Protein AF-A0A6J4H1X9-F1 (afdb_monomer)

pLDDT: mean 88.04, std 14.21, range [51.31, 98.19]

Secondary structure (DSSP, 8-state):
---------PPPPPPTTS---S---S-HHHHHHHHTTTS--HHHHHHHHHHHHHHTTSSEEEEEEEEPGGG-EEEEEEEEPPSSS-S-SSPPPTTTHHHHHHHHHS--EEEEE--S-TTS-SPPPPEEEEEEHHHHHHHHHHHHSSHHHHIIIIIHHHHHHTTSEEEEEEEETTTEEEEEEEE-HHHHHHHHHHHHHHHHT-

Foldseek 3Di:
DDDDDDPPPDDPDDDPVPVVPDDLPDQQLLLQCLQQVPHHDLVRSLVSLVVVCCVLQQWPKFWFWDQDPPRDTDTFIWIARDPDDCSDPDDDDQLNVVLSVLQVPDFWDWTFGDDPDPPDPDDRGDTGTTGTVVRSQVSVCVVQVHSVSSCVVTNVVSCVVVVQKDWDWDDDPVHRTDIDIDGDPVSVVSSVSSVVCVVVVD

Solvent-accessible surface area (backbone atoms only — not comparable to full-atom values): 11985 Å² total; per-residue (Å²): 139,83,84,82,80,80,78,78,77,76,76,78,81,74,62,88,83,51,74,77,84,63,78,80,89,63,51,58,31,45,49,46,44,56,73,28,66,93,72,66,59,41,65,55,32,53,50,36,36,53,49,47,37,35,74,53,41,59,30,36,81,43,54,22,48,42,79,44,83,91,77,41,73,41,84,42,55,24,40,26,68,58,89,68,97,67,59,46,90,68,82,71,51,84,60,44,49,62,55,54,49,45,51,71,72,46,82,60,40,83,37,37,47,54,73,92,64,85,79,63,69,98,64,83,68,56,71,44,63,27,37,44,47,71,58,47,53,51,49,42,27,65,74,40,72,32,55,53,30,42,41,67,70,37,34,47,50,56,37,35,78,70,51,24,33,44,81,45,78,46,57,51,94,81,72,44,83,40,79,44,80,42,70,32,76,61,24,52,52,52,40,51,53,51,52,50,32,70,75,72,71,109

Organism: NCBI:txid166587

Nearest PDB structures (foldseek):
  3elk-assembly1_B  TM=5.290E-01  e=1.142E-01  Thermoplasma acidophilum
  3hhh-assembly1_B  TM=5.957E-01  e=2.412E-01  Enterococcus faecalis
  4esb-assembly1_A-2  TM=6.639E-01  e=4.811E-01  Bacillus cereus ATCC 14579
  6okk-assembly1_D  TM=2.460E-01  e=6.408E+00  Plasmodium falciparum 3D7

Mean predicted aligned error: 7.77 Å

Sequence (202 aa):
MAQSMTQSAAQPAADPLEWPASPWACSAPESYLLLHFRKHDPKQALKLGLLELIARQRLRLVDVARKKAFGRRQKVAALVHPDGSSAGADPLSPSLDPLLDVHRSVPAKPLEVWEETAERGPQPAAQVNGVEVSRFATAAVQRFGSMDGYIAKIVRPTLVDRGWVARASYRKLGFIPSKRWELTHAGTAAQGDFLWRVEYGN

Structure (mmCIF, N/CA/C/O backbone):
data_AF-A0A6J4H1X9-F1
#
_entry.id   AF-A0A6J4H1X9-F1
#
loop_
_atom_site.group_PDB
_atom_site.id
_atom_site.type_symbol
_atom_site.label_atom_id
_atom_site.label_alt_id
_atom_site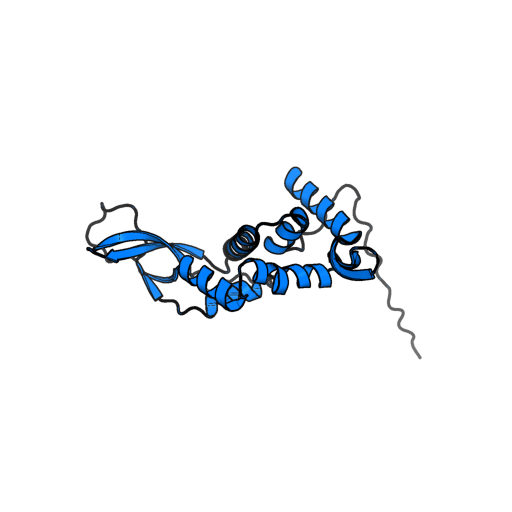.label_comp_id
_atom_site.label_asym_id
_atom_site.label_entity_id
_atom_site.label_seq_id
_atom_site.pdbx_PDB_ins_code
_atom_site.Cartn_x
_atom_site.Cartn_y
_atom_site.Cartn_z
_atom_site.occupancy
_atom_site.B_iso_or_equiv
_atom_site.auth_seq_id
_atom_site.auth_comp_id
_atom_site.auth_asym_id
_atom_site.auth_atom_id
_atom_site.pdbx_PDB_model_num
ATOM 1 N N . MET A 1 1 ? -18.050 1.864 -55.171 1.00 52.31 1 MET A N 1
ATOM 2 C CA . MET A 1 1 ? -16.938 1.516 -54.260 1.00 52.31 1 MET A CA 1
ATOM 3 C C . MET A 1 1 ? -16.374 2.818 -53.713 1.00 52.31 1 MET A C 1
ATOM 5 O O . MET A 1 1 ? -15.716 3.525 -54.460 1.00 52.31 1 MET A O 1
ATOM 9 N N . ALA A 1 2 ? -16.730 3.195 -52.484 1.00 51.31 2 ALA A N 1
ATOM 10 C CA . ALA A 1 2 ? -16.306 4.452 -51.863 1.00 51.31 2 ALA A CA 1
ATOM 11 C C . ALA A 1 2 ? -15.240 4.151 -50.801 1.00 51.31 2 ALA A C 1
ATOM 13 O O . ALA A 1 2 ? -15.490 3.375 -49.882 1.00 51.31 2 ALA A O 1
ATOM 14 N N . GLN A 1 3 ? -14.047 4.717 -50.975 1.00 59.47 3 GLN A N 1
ATOM 15 C CA . GLN A 1 3 ? -12.938 4.625 -50.028 1.00 59.47 3 GLN A CA 1
ATOM 16 C C . GLN A 1 3 ? -13.109 5.718 -48.969 1.00 59.47 3 GLN A C 1
ATOM 18 O O . GLN A 1 3 ? -12.961 6.902 -49.261 1.00 59.47 3 GLN A O 1
ATOM 23 N N . SER A 1 4 ? -13.442 5.329 -47.741 1.00 66.12 4 SER A N 1
ATOM 24 C CA . SER A 1 4 ? -13.438 6.233 -46.591 1.00 66.12 4 SER A CA 1
ATOM 25 C C . SER A 1 4 ? -11.994 6.459 -46.141 1.00 66.12 4 SER A C 1
ATOM 27 O O . SER A 1 4 ? -11.386 5.591 -45.520 1.00 66.12 4 SER A O 1
ATOM 29 N N . MET A 1 5 ? -11.442 7.624 -46.482 1.00 60.47 5 MET A N 1
ATOM 30 C CA . MET A 1 5 ? -10.196 8.136 -45.915 1.00 60.47 5 MET A CA 1
ATOM 31 C C . MET A 1 5 ? -10.423 8.494 -44.444 1.00 60.47 5 MET A C 1
ATOM 33 O O . MET A 1 5 ? -11.061 9.496 -44.128 1.00 60.47 5 MET A O 1
ATOM 37 N N . THR A 1 6 ? -9.900 7.678 -43.533 1.00 62.97 6 THR A N 1
ATOM 38 C CA . THR A 1 6 ? -9.818 8.006 -42.109 1.00 62.97 6 THR A CA 1
ATOM 39 C C . THR A 1 6 ? -8.749 9.081 -41.926 1.00 62.97 6 THR A C 1
ATOM 41 O O . THR A 1 6 ? -7.549 8.818 -41.996 1.00 62.97 6 THR A O 1
ATOM 44 N N . GLN A 1 7 ? -9.197 10.319 -41.740 1.00 58.59 7 GLN A N 1
ATOM 45 C CA . GLN A 1 7 ? -8.356 11.466 -41.423 1.00 58.59 7 GL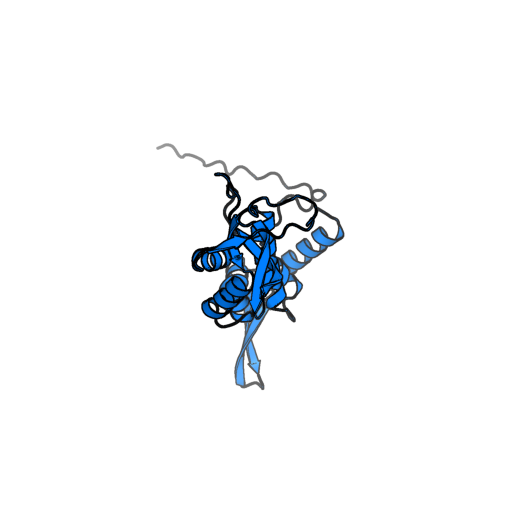N A CA 1
ATOM 46 C C . GLN A 1 7 ? -7.783 11.267 -40.012 1.00 58.59 7 GLN A C 1
ATOM 48 O O . GLN A 1 7 ? -8.483 11.408 -39.012 1.00 58.59 7 GLN A O 1
ATOM 53 N N . SER A 1 8 ? -6.509 10.883 -39.936 1.00 65.00 8 SER A N 1
ATOM 54 C CA . SER A 1 8 ? -5.748 10.864 -38.688 1.00 65.00 8 SER A CA 1
ATOM 55 C C . SER A 1 8 ? -5.541 12.311 -38.250 1.00 65.00 8 SER A C 1
ATOM 57 O O . SER A 1 8 ? -4.685 13.006 -38.795 1.00 65.00 8 SER A O 1
ATOM 59 N N . ALA A 1 9 ? -6.360 12.790 -37.314 1.00 60.59 9 ALA A N 1
ATOM 60 C CA . ALA A 1 9 ? -6.179 14.106 -36.721 1.00 60.59 9 ALA A CA 1
ATOM 61 C C . ALA A 1 9 ? -4.809 14.149 -36.030 1.00 60.59 9 ALA A C 1
ATOM 63 O O . ALA A 1 9 ? -4.554 13.403 -35.084 1.00 60.59 9 ALA A O 1
ATOM 64 N N . ALA A 1 10 ? -3.913 14.990 -36.544 1.00 56.34 10 ALA A N 1
ATOM 65 C CA . ALA A 1 10 ? -2.640 15.281 -35.911 1.00 56.34 10 ALA A CA 1
ATOM 66 C C . ALA A 1 10 ? -2.918 15.908 -34.539 1.00 56.34 10 ALA A C 1
ATOM 68 O O . ALA A 1 10 ? -3.552 16.960 -34.453 1.00 56.34 10 ALA A O 1
ATOM 69 N N . GLN A 1 11 ? -2.482 15.244 -33.469 1.00 58.22 11 GLN A N 1
ATOM 70 C CA . GLN A 1 11 ? -2.492 15.841 -32.138 1.00 58.22 11 GLN A CA 1
ATOM 71 C C . GLN A 1 11 ? -1.624 17.109 -32.165 1.00 58.22 11 GLN A C 1
ATOM 73 O O . GLN A 1 11 ? -0.509 17.052 -32.694 1.00 58.22 11 GLN A O 1
ATOM 78 N N . PRO A 1 12 ? -2.116 18.247 -31.642 1.00 58.16 12 PRO A N 1
ATOM 79 C CA . PRO A 1 12 ? -1.321 19.464 -31.564 1.00 58.16 12 PRO A CA 1
ATOM 80 C C . PRO A 1 12 ? -0.044 19.179 -30.768 1.00 58.16 12 PRO A C 1
ATOM 82 O O . PRO A 1 12 ? -0.082 18.503 -29.738 1.00 58.16 12 PRO A O 1
ATOM 85 N N . ALA A 1 13 ? 1.090 19.661 -31.275 1.00 56.66 13 ALA A N 1
ATOM 86 C CA . ALA A 1 13 ? 2.354 19.596 -30.558 1.00 56.66 13 ALA A CA 1
ATOM 87 C C . ALA A 1 13 ? 2.192 20.352 -29.230 1.00 56.66 13 ALA A C 1
ATOM 89 O O . ALA A 1 13 ? 1.854 21.534 -29.241 1.00 56.66 13 ALA A O 1
ATOM 90 N N . ALA A 1 14 ? 2.369 19.651 -28.108 1.00 56.28 14 ALA A N 1
ATOM 91 C CA . ALA A 1 14 ? 2.318 20.252 -26.780 1.00 56.28 14 ALA A CA 1
ATOM 92 C C . ALA A 1 14 ? 3.381 21.355 -26.665 1.00 56.28 14 ALA A C 1
ATOM 94 O O . ALA A 1 14 ? 4.501 21.181 -27.157 1.00 56.28 14 ALA A O 1
ATOM 95 N N . ASP A 1 15 ? 3.024 22.477 -26.037 1.00 56.00 15 ASP A N 1
ATOM 96 C CA . ASP A 1 15 ? 3.950 23.578 -25.784 1.00 56.00 15 ASP A CA 1
ATOM 97 C C . ASP A 1 15 ? 5.125 23.054 -24.930 1.00 56.00 15 ASP A C 1
ATOM 99 O O . ASP A 1 15 ? 4.894 22.497 -23.853 1.00 56.00 15 ASP A O 1
ATOM 103 N N . PRO A 1 16 ? 6.388 23.180 -25.378 1.00 53.75 16 PRO A N 1
ATOM 104 C CA . PRO A 1 16 ? 7.552 22.728 -24.616 1.00 53.75 16 PRO A CA 1
ATOM 105 C C . PRO A 1 16 ? 7.716 23.430 -23.255 1.00 53.75 16 PRO A C 1
ATOM 107 O O . PRO A 1 16 ? 8.524 22.972 -22.446 1.00 53.75 16 PRO A O 1
ATOM 110 N N . LEU A 1 17 ? 6.970 24.510 -22.987 1.00 55.53 17 LEU A N 1
ATOM 111 C CA . LEU A 1 17 ? 6.921 25.187 -21.687 1.00 55.53 17 LEU A CA 1
ATOM 112 C C . LEU A 1 17 ? 5.795 24.686 -20.761 1.00 55.53 17 LEU A C 1
ATOM 114 O O . LEU A 1 17 ? 5.856 24.942 -19.562 1.00 55.53 17 LEU A O 1
ATOM 118 N N . GLU A 1 18 ? 4.820 23.917 -21.260 1.00 61.09 18 GLU A N 1
ATOM 119 C CA . GLU A 1 18 ? 3.778 23.253 -20.454 1.00 61.09 18 GLU A CA 1
ATOM 120 C C . GLU A 1 18 ? 4.240 21.873 -19.962 1.00 61.09 18 GLU A C 1
ATOM 122 O O . GLU A 1 18 ? 3.492 20.892 -19.941 1.00 61.09 18 GLU A O 1
ATOM 127 N N . TRP A 1 19 ? 5.511 21.754 -19.582 1.00 55.22 19 TRP A N 1
ATOM 128 C CA . TRP A 1 19 ? 5.984 20.529 -18.964 1.00 55.22 19 TRP A CA 1
ATOM 129 C C . TRP A 1 19 ? 5.630 20.533 -17.471 1.00 55.22 19 TRP A C 1
ATOM 131 O O . TRP A 1 19 ? 6.081 21.430 -16.755 1.00 55.22 19 TRP A O 1
ATOM 141 N N . PRO A 1 20 ? 4.899 19.530 -16.950 1.00 55.84 20 PRO A N 1
ATOM 142 C CA . PRO A 1 20 ? 4.220 18.432 -17.636 1.00 55.84 20 PRO A CA 1
ATOM 143 C C . PRO A 1 20 ? 2.704 18.649 -17.806 1.00 55.84 20 PRO A C 1
ATOM 145 O O . PRO A 1 20 ? 1.966 18.807 -16.836 1.00 55.84 20 PRO A O 1
ATOM 148 N N . ALA A 1 21 ? 2.217 18.500 -19.038 1.00 61.00 21 ALA A N 1
ATOM 149 C CA . ALA A 1 21 ? 0.818 18.720 -19.414 1.00 61.00 21 ALA A CA 1
ATOM 150 C C . ALA A 1 21 ? -0.175 17.642 -18.922 1.00 61.00 21 ALA A C 1
ATOM 152 O O . ALA A 1 21 ? -1.384 17.795 -19.089 1.00 61.00 21 ALA A O 1
ATOM 153 N N . SER A 1 22 ? 0.298 16.529 -18.340 1.00 71.19 22 SER A N 1
ATOM 154 C CA . SER A 1 22 ? -0.562 15.410 -17.926 1.00 71.19 22 SER A CA 1
ATOM 155 C C . SER A 1 22 ? -0.478 15.099 -16.427 1.00 71.19 22 SER A C 1
ATOM 157 O O . SER A 1 22 ? 0.618 15.155 -15.849 1.00 71.19 22 SER A O 1
ATOM 159 N N . PRO A 1 23 ? -1.592 14.661 -15.804 1.00 80.56 23 PRO A N 1
ATOM 160 C CA . PRO A 1 23 ? -1.589 14.131 -14.447 1.00 80.56 23 PRO A CA 1
ATOM 161 C C . PRO A 1 23 ? -0.575 12.998 -14.293 1.00 80.56 23 PRO A C 1
ATOM 163 O O . PRO A 1 23 ? -0.346 12.211 -15.217 1.00 80.56 23 PRO A O 1
ATOM 166 N N . TRP A 1 24 ? 0.026 12.902 -13.110 1.00 88.88 24 TRP A N 1
ATOM 167 C CA . TRP A 1 24 ? 0.958 11.827 -12.810 1.00 88.88 24 TRP A CA 1
ATOM 168 C C . TRP A 1 24 ? 0.239 10.470 -12.843 1.00 88.88 24 TRP A C 1
ATOM 170 O O . TRP A 1 24 ? -0.660 10.193 -12.050 1.00 88.88 24 TRP A O 1
ATOM 180 N N . ALA A 1 25 ? 0.625 9.617 -13.793 1.00 86.44 25 ALA A N 1
ATOM 181 C CA . ALA A 1 25 ? -0.111 8.396 -14.121 1.00 86.44 25 ALA A CA 1
ATOM 182 C C . ALA A 1 25 ? 0.127 7.230 -13.145 1.00 86.44 25 ALA A C 1
ATOM 184 O O . ALA A 1 25 ? -0.486 6.166 -13.300 1.00 86.44 25 ALA A O 1
ATOM 185 N N . CYS A 1 26 ? 1.046 7.384 -12.190 1.00 92.56 26 CYS A N 1
ATOM 186 C CA . CYS A 1 26 ? 1.379 6.352 -11.219 1.00 92.56 26 CYS A CA 1
ATOM 187 C C . CYS A 1 26 ? 0.742 6.599 -9.862 1.00 92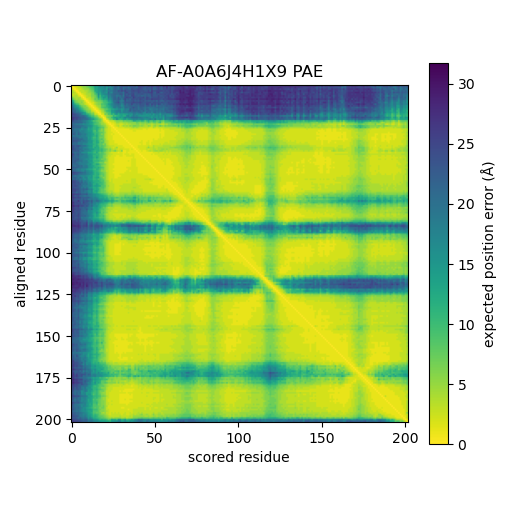.56 26 CYS A C 1
ATOM 189 O O . CYS A 1 26 ? 0.586 7.720 -9.391 1.00 92.56 26 CYS A O 1
ATOM 191 N N . SER A 1 27 ? 0.444 5.491 -9.205 1.00 96.31 27 SER A N 1
ATOM 192 C CA . SER A 1 27 ? 0.110 5.480 -7.788 1.00 96.31 27 SER A CA 1
ATOM 193 C C . SER A 1 27 ? 1.328 5.809 -6.923 1.00 96.31 27 SER A C 1
ATOM 195 O O . SER A 1 27 ? 2.482 5.633 -7.323 1.00 96.31 27 SER A O 1
ATOM 197 N N . ALA A 1 28 ? 1.096 6.246 -5.697 1.00 96.75 28 ALA A N 1
ATOM 198 C CA . ALA A 1 28 ? 2.102 6.496 -4.682 1.00 96.75 28 ALA A CA 1
ATOM 199 C C . ALA A 1 28 ? 3.051 5.299 -4.435 1.00 96.75 28 ALA A C 1
ATOM 201 O O . ALA A 1 28 ? 4.261 5.529 -4.410 1.00 96.75 28 ALA A O 1
ATOM 202 N N . PRO A 1 29 ? 2.602 4.029 -4.297 1.00 97.94 29 PRO A N 1
ATOM 203 C CA . PRO A 1 29 ? 3.520 2.894 -4.156 1.00 97.94 29 PRO A CA 1
ATOM 204 C C . PRO A 1 29 ? 4.399 2.664 -5.394 1.00 97.94 29 PRO A C 1
ATOM 206 O O . PRO A 1 29 ? 5.579 2.345 -5.243 1.00 97.94 29 PRO A O 1
ATOM 209 N N . GLU A 1 30 ? 3.858 2.842 -6.603 1.00 98.00 30 GLU A N 1
ATOM 210 C CA . GLU A 1 30 ? 4.622 2.745 -7.858 1.00 98.00 30 GLU A CA 1
ATOM 211 C C . GLU A 1 30 ? 5.688 3.840 -7.938 1.00 98.00 30 GLU A C 1
ATOM 213 O O . GLU A 1 30 ? 6.856 3.558 -8.195 1.00 98.00 30 GLU A O 1
ATOM 218 N N . SER A 1 31 ? 5.294 5.074 -7.630 1.00 97.12 31 SER A N 1
ATOM 219 C CA . SER A 1 31 ? 6.166 6.255 -7.627 1.00 97.12 31 SER A CA 1
ATOM 220 C C . SER A 1 31 ? 7.288 6.116 -6.603 1.00 97.12 31 SER A C 1
ATOM 222 O O . SER A 1 31 ? 8.452 6.385 -6.893 1.00 97.12 31 SER A O 1
ATOM 224 N N . TYR A 1 32 ? 6.958 5.613 -5.412 1.00 97.75 32 TYR A N 1
ATOM 225 C CA . TYR A 1 32 ? 7.933 5.318 -4.371 1.00 97.75 32 TYR A CA 1
ATOM 226 C C . TYR A 1 32 ? 8.958 4.280 -4.829 1.00 97.75 32 TYR A C 1
ATOM 228 O O . TYR A 1 32 ? 10.161 4.478 -4.653 1.00 97.75 32 TYR A O 1
ATOM 236 N N . LEU A 1 33 ? 8.505 3.177 -5.433 1.00 97.56 33 LEU A N 1
ATOM 237 C CA . LEU A 1 33 ? 9.415 2.152 -5.934 1.00 97.56 33 LEU A CA 1
ATOM 238 C C . LEU A 1 33 ? 10.279 2.675 -7.087 1.00 97.56 33 LEU A C 1
ATOM 240 O O . LEU A 1 33 ? 11.444 2.300 -7.175 1.00 97.56 33 LEU A O 1
ATOM 244 N N . LEU A 1 34 ? 9.738 3.549 -7.937 1.00 96.31 34 LEU A N 1
ATOM 245 C CA . LEU A 1 34 ? 10.488 4.190 -9.013 1.00 96.31 34 LEU A CA 1
ATOM 246 C C . LEU A 1 34 ? 11.611 5.080 -8.457 1.00 96.31 34 LEU A C 1
ATOM 248 O O . LEU A 1 34 ? 12.760 4.950 -8.872 1.00 96.31 34 LEU A O 1
ATOM 252 N N . LEU A 1 35 ? 11.315 5.921 -7.461 1.00 96.50 35 LEU A N 1
ATOM 253 C CA . LEU A 1 35 ? 12.312 6.774 -6.807 1.00 96.50 35 LEU A CA 1
ATOM 254 C C . LEU A 1 35 ? 13.369 5.978 -6.039 1.00 96.50 35 LEU A C 1
ATOM 256 O O . LEU A 1 35 ? 14.561 6.268 -6.128 1.00 96.50 35 LEU A O 1
ATOM 260 N N . HIS A 1 36 ? 12.945 4.959 -5.296 1.00 96.56 36 HIS A N 1
ATOM 261 C CA . HIS A 1 36 ? 13.801 4.212 -4.374 1.00 96.56 36 HIS A CA 1
ATOM 262 C C . HIS A 1 36 ? 14.195 2.833 -4.912 1.00 96.56 36 HIS A C 1
ATOM 264 O O . HIS A 1 36 ? 14.465 1.911 -4.144 1.00 96.56 36 HIS A O 1
ATOM 270 N N . PHE A 1 37 ? 14.281 2.693 -6.235 1.00 94.56 37 PHE A N 1
ATOM 271 C CA . PHE A 1 37 ? 14.373 1.409 -6.932 1.00 94.56 37 PHE A CA 1
ATOM 272 C C . PHE A 1 37 ? 15.474 0.462 -6.430 1.00 94.56 37 PHE A C 1
ATOM 274 O O . PHE A 1 37 ? 15.277 -0.749 -6.350 1.00 94.56 37 PHE A O 1
ATOM 281 N N . ARG A 1 38 ? 16.653 1.000 -6.086 1.00 93.38 38 ARG A N 1
ATOM 282 C CA . ARG A 1 38 ? 17.793 0.195 -5.610 1.00 93.38 38 ARG A CA 1
ATOM 283 C C . ARG A 1 38 ? 17.707 -0.169 -4.129 1.00 93.38 38 ARG A C 1
ATOM 285 O O . ARG A 1 38 ? 18.273 -1.181 -3.723 1.00 93.38 38 ARG A O 1
ATOM 292 N N . LYS A 1 39 ? 17.076 0.683 -3.322 1.00 94.94 39 LYS A N 1
ATOM 293 C CA . LYS A 1 39 ? 17.008 0.558 -1.865 1.00 94.94 39 LYS A CA 1
ATOM 294 C C . LYS A 1 39 ? 15.679 1.126 -1.387 1.00 94.94 39 LYS A C 1
ATOM 296 O O . LYS A 1 39 ? 15.597 2.280 -0.974 1.00 94.94 39 LYS A O 1
ATOM 301 N N . HIS A 1 40 ? 14.649 0.297 -1.460 1.00 95.69 40 HIS A N 1
ATOM 302 C CA . HIS A 1 40 ? 13.306 0.625 -1.005 1.00 95.69 40 HIS A CA 1
ATOM 303 C C . HIS A 1 40 ? 13.051 0.075 0.402 1.00 95.69 40 HIS A C 1
ATOM 305 O O . HIS A 1 40 ? 13.596 -0.961 0.783 1.00 95.69 40 HIS A O 1
ATOM 311 N N . ASP A 1 41 ? 12.186 0.748 1.160 1.00 97.50 41 ASP A N 1
ATOM 312 C CA . ASP A 1 41 ? 11.560 0.190 2.360 1.00 97.50 41 ASP A CA 1
ATOM 313 C C . ASP A 1 41 ? 10.158 -0.333 1.993 1.00 97.50 41 ASP A C 1
ATOM 315 O O . ASP A 1 41 ? 9.262 0.459 1.675 1.00 97.50 41 ASP A O 1
ATOM 319 N N . PRO A 1 42 ? 9.921 -1.655 2.054 1.00 96.00 42 PRO A N 1
ATOM 320 C CA . PRO A 1 42 ? 8.611 -2.232 1.781 1.00 96.00 42 PRO A CA 1
ATOM 321 C C . PRO A 1 42 ? 7.468 -1.661 2.624 1.00 96.00 42 PRO A C 1
ATOM 323 O O . PRO A 1 42 ? 6.340 -1.551 2.141 1.00 96.00 42 PRO A O 1
ATOM 326 N N . LYS A 1 43 ? 7.742 -1.269 3.876 1.00 96.81 43 LYS A N 1
ATOM 327 C CA . LYS A 1 43 ? 6.722 -0.689 4.761 1.00 96.81 43 LYS A CA 1
ATOM 328 C C . LYS A 1 43 ? 6.238 0.654 4.233 1.00 96.81 43 LYS A C 1
ATOM 330 O O . LYS A 1 43 ? 5.053 0.962 4.341 1.00 96.81 43 LYS A O 1
ATOM 335 N N . GLN A 1 44 ? 7.144 1.433 3.649 1.00 97.75 44 GLN A N 1
ATOM 336 C CA . GLN A 1 44 ? 6.829 2.753 3.129 1.00 97.75 44 GLN A CA 1
ATOM 337 C C . GLN A 1 44 ? 5.954 2.666 1.875 1.00 97.75 44 GLN A C 1
ATOM 339 O O . GLN A 1 44 ? 4.974 3.400 1.786 1.00 97.75 44 GLN A O 1
ATOM 344 N N . ALA A 1 45 ? 6.223 1.725 0.964 1.00 96.88 45 ALA A N 1
ATOM 345 C CA . ALA A 1 45 ? 5.359 1.493 -0.197 1.00 96.88 45 ALA A CA 1
ATOM 346 C C . ALA A 1 45 ? 3.928 1.119 0.222 1.00 96.88 45 ALA A C 1
ATOM 348 O O . ALA A 1 45 ? 2.961 1.681 -0.291 1.00 96.88 45 ALA A O 1
ATOM 349 N N . LEU A 1 46 ? 3.785 0.210 1.195 1.00 96.88 46 LEU A N 1
ATOM 350 C CA . LEU A 1 46 ? 2.472 -0.178 1.714 1.00 96.88 46 LEU A CA 1
ATOM 351 C C . LEU A 1 46 ? 1.751 1.006 2.377 1.00 96.88 46 LEU A C 1
ATOM 353 O O . LEU A 1 46 ? 0.575 1.245 2.108 1.00 96.88 46 LEU A O 1
ATOM 357 N N . LYS A 1 47 ? 2.460 1.760 3.228 1.00 97.56 47 LYS A N 1
ATOM 358 C CA . LYS A 1 47 ? 1.927 2.955 3.894 1.00 97.56 47 LYS A CA 1
ATOM 359 C C . LYS A 1 47 ? 1.438 3.984 2.878 1.00 97.56 47 LYS A C 1
ATOM 361 O O . LYS A 1 47 ? 0.343 4.507 3.044 1.00 97.56 47 LYS A O 1
ATOM 366 N N . LEU A 1 48 ? 2.224 4.264 1.840 1.00 98.06 48 LEU A N 1
ATOM 367 C CA . LEU A 1 48 ? 1.856 5.212 0.790 1.00 98.06 48 LEU A CA 1
ATOM 368 C C . LEU A 1 48 ? 0.638 4.740 -0.008 1.00 98.06 48 LEU A C 1
ATOM 370 O O . LEU A 1 48 ? -0.249 5.547 -0.258 1.00 98.06 48 LEU A O 1
ATOM 374 N N . GLY A 1 49 ? 0.537 3.444 -0.320 1.00 97.44 49 GLY A N 1
ATOM 375 C CA . GLY A 1 49 ? -0.671 2.888 -0.937 1.00 97.44 49 GLY A CA 1
ATOM 376 C C . GLY A 1 49 ? -1.917 3.077 -0.068 1.00 97.44 49 GLY A C 1
ATOM 377 O O . GLY A 1 49 ? -2.966 3.478 -0.561 1.00 97.44 49 GLY A O 1
ATOM 378 N N . LEU A 1 50 ? -1.797 2.871 1.247 1.00 97.50 50 LEU A N 1
ATOM 379 C CA . LEU A 1 50 ? -2.903 3.108 2.175 1.00 97.50 50 LEU A CA 1
ATOM 380 C C . LEU A 1 50 ? -3.285 4.593 2.270 1.00 97.50 50 LEU A C 1
ATOM 382 O O . LEU A 1 50 ? -4.467 4.926 2.264 1.00 97.50 50 LEU A O 1
ATOM 386 N N . LEU A 1 51 ? -2.294 5.482 2.353 1.00 97.69 51 LEU A N 1
ATOM 387 C CA . LEU A 1 51 ? -2.524 6.927 2.388 1.00 97.69 51 LEU A CA 1
ATOM 388 C C . LEU A 1 51 ? -3.163 7.430 1.097 1.00 97.69 51 LEU A C 1
ATOM 390 O O . LEU A 1 51 ? -4.032 8.290 1.157 1.00 97.69 51 LEU A O 1
ATOM 394 N N . GLU A 1 52 ? -2.794 6.875 -0.053 1.00 96.50 52 GLU A N 1
ATOM 395 C CA . GLU A 1 52 ? -3.427 7.222 -1.321 1.00 96.50 52 GLU A CA 1
ATOM 396 C C . GLU A 1 52 ? -4.879 6.739 -1.391 1.00 96.50 52 GLU A C 1
ATOM 398 O O . GLU A 1 52 ? -5.742 7.487 -1.842 1.00 96.50 52 GLU A O 1
ATOM 403 N N . LEU A 1 53 ? -5.189 5.538 -0.888 1.00 96.12 53 LEU A N 1
ATOM 404 C CA . LEU A 1 53 ? -6.582 5.096 -0.743 1.00 96.12 53 LEU A CA 1
ATOM 405 C C . LEU A 1 53 ? -7.392 6.058 0.139 1.00 96.12 53 LEU A C 1
ATOM 407 O O . LEU A 1 53 ? -8.568 6.292 -0.137 1.00 96.12 53 LEU A O 1
ATOM 411 N N . ILE A 1 54 ? -6.777 6.636 1.172 1.00 95.31 54 ILE A N 1
ATOM 412 C CA . ILE A 1 54 ? -7.417 7.652 2.016 1.00 95.31 54 ILE A CA 1
ATOM 413 C C . ILE A 1 54 ? -7.580 8.977 1.259 1.00 95.31 54 ILE A C 1
ATOM 415 O O . ILE A 1 54 ? -8.671 9.543 1.244 1.00 95.31 54 ILE A O 1
ATOM 419 N N . ALA A 1 55 ? -6.531 9.445 0.583 1.00 93.19 55 ALA A N 1
ATOM 420 C CA . ALA A 1 55 ? -6.545 10.686 -0.190 1.00 93.19 55 ALA A CA 1
ATOM 421 C C . ALA A 1 55 ? -7.581 10.653 -1.327 1.00 93.19 55 ALA A C 1
ATOM 423 O O . ALA A 1 55 ? -8.273 11.637 -1.565 1.00 93.19 55 ALA A O 1
ATOM 424 N N . ARG A 1 56 ? -7.753 9.491 -1.971 1.00 92.25 56 ARG A N 1
ATOM 425 C CA . ARG A 1 56 ? -8.773 9.234 -3.002 1.00 92.25 56 ARG A CA 1
ATOM 426 C C . ARG A 1 56 ? -10.161 8.922 -2.427 1.00 92.25 56 ARG A C 1
ATOM 428 O O . ARG A 1 56 ? -11.025 8.441 -3.158 1.00 92.25 56 ARG A O 1
ATOM 435 N N . GLN A 1 57 ? -10.368 9.120 -1.122 1.00 93.44 57 GLN A N 1
ATOM 436 C CA . GLN A 1 57 ? -11.640 8.876 -0.434 1.00 93.44 57 GLN A CA 1
ATOM 437 C C . GLN A 1 57 ? -12.192 7.460 -0.679 1.00 93.44 57 GLN A C 1
ATOM 439 O O . GLN A 1 57 ? -13.392 7.247 -0.834 1.00 93.44 57 GLN A O 1
ATOM 444 N N . ARG A 1 58 ? -11.312 6.456 -0.752 1.00 94.25 58 ARG A N 1
ATOM 445 C CA . ARG A 1 58 ? -11.706 5.035 -0.768 1.00 94.25 58 ARG A CA 1
ATOM 446 C C . ARG A 1 58 ? -11.836 4.472 0.636 1.00 94.25 58 ARG A C 1
ATOM 448 O O . ARG A 1 58 ? -12.645 3.577 0.874 1.00 94.25 58 ARG A O 1
ATOM 455 N N . LEU A 1 59 ? -11.028 5.004 1.545 1.00 95.94 59 LEU A N 1
ATOM 456 C CA . LEU A 1 59 ? -11.007 4.698 2.965 1.00 95.94 59 LEU A CA 1
ATOM 457 C C . LEU A 1 59 ? -10.918 6.009 3.748 1.00 95.94 59 LEU A C 1
ATOM 459 O O . LEU A 1 59 ? -10.479 7.030 3.228 1.00 95.94 59 LEU A O 1
ATOM 463 N N . ARG A 1 60 ? -11.296 5.976 5.019 1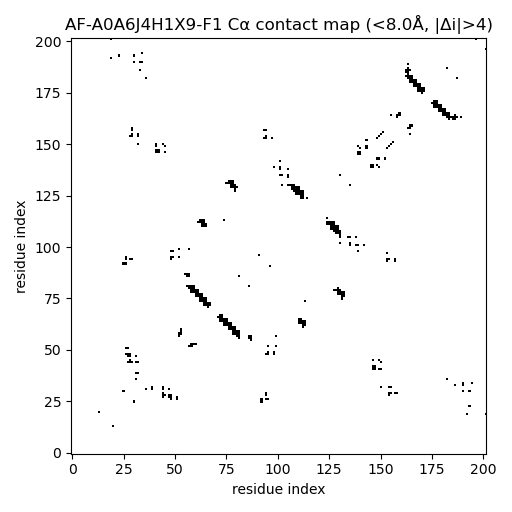.00 95.88 60 ARG A N 1
ATOM 464 C CA . ARG A 1 60 ? -11.067 7.055 5.979 1.00 95.88 60 ARG A CA 1
ATOM 465 C C . ARG A 1 60 ? -10.310 6.491 7.170 1.00 95.88 60 ARG A C 1
ATOM 467 O O . ARG A 1 60 ? -10.598 5.384 7.622 1.00 95.88 60 ARG A O 1
ATOM 474 N N . LEU A 1 61 ? -9.347 7.256 7.672 1.00 96.88 61 LEU A N 1
ATOM 475 C CA . LEU A 1 61 ? -8.652 6.947 8.915 1.00 96.88 61 LEU A CA 1
ATOM 476 C C . LEU A 1 61 ? -9.386 7.626 10.071 1.00 96.88 61 LEU A C 1
ATOM 478 O O . LEU A 1 61 ? -9.650 8.824 10.009 1.00 96.88 61 LEU A O 1
ATOM 482 N N . VAL A 1 62 ? -9.717 6.866 11.106 1.00 96.25 62 VAL A N 1
ATOM 483 C CA . VAL A 1 62 ? -10.373 7.370 12.316 1.00 96.25 62 VAL A CA 1
ATOM 484 C C . VAL A 1 62 ? -9.649 6.853 13.547 1.00 96.25 62 VAL A C 1
ATOM 486 O O . VAL A 1 62 ? -9.187 5.710 13.578 1.00 96.25 62 VAL A O 1
ATOM 489 N N . ASP A 1 63 ? -9.555 7.692 14.570 1.00 96.62 63 ASP A N 1
ATOM 490 C CA . ASP A 1 63 ? -9.047 7.276 15.868 1.00 96.62 63 ASP A CA 1
ATOM 491 C C . ASP A 1 63 ? -10.166 6.609 16.669 1.00 96.62 63 ASP A C 1
ATOM 493 O O . ASP A 1 63 ? -11.270 7.137 16.795 1.00 96.62 63 ASP A O 1
ATOM 497 N N . VAL A 1 64 ? -9.880 5.436 17.223 1.00 96.31 64 VAL A N 1
ATOM 498 C CA . VAL A 1 64 ? -10.823 4.622 17.990 1.00 96.31 64 VAL A CA 1
ATOM 499 C C . VAL A 1 64 ? -10.216 4.192 19.321 1.00 96.31 64 VAL A C 1
ATOM 501 O O . VAL A 1 64 ? -8.997 4.094 19.493 1.00 96.31 64 VAL A O 1
ATOM 504 N N . ALA A 1 65 ? -11.078 3.917 20.290 1.00 94.62 65 ALA A N 1
ATOM 505 C CA . ALA A 1 65 ? -10.705 3.381 21.580 1.00 94.62 65 ALA A CA 1
ATOM 506 C C . ALA A 1 65 ? -10.606 1.854 21.530 1.00 94.62 65 ALA A C 1
ATOM 508 O O . ALA A 1 65 ? -11.567 1.140 21.249 1.00 94.62 65 ALA A O 1
ATOM 509 N N . ARG A 1 66 ? -9.438 1.334 21.906 1.00 93.62 66 ARG A N 1
ATOM 510 C CA . ARG A 1 66 ? -9.220 -0.088 22.165 1.00 93.62 66 ARG A CA 1
ATOM 511 C C . ARG A 1 66 ? -9.184 -0.342 23.666 1.00 93.62 66 ARG A C 1
ATOM 513 O O . ARG A 1 66 ? -8.341 0.214 24.373 1.00 93.62 66 ARG A O 1
ATOM 520 N N . LYS A 1 67 ? -10.062 -1.220 24.155 1.00 90.06 67 LYS A N 1
ATOM 521 C CA . LYS A 1 67 ? -10.024 -1.706 25.542 1.00 90.06 67 LYS A CA 1
ATOM 522 C C . LYS A 1 67 ? -8.837 -2.658 25.725 1.00 90.06 67 LYS A C 1
ATOM 524 O O . LYS A 1 67 ? -8.676 -3.615 24.966 1.00 90.06 67 LYS A O 1
ATOM 529 N N . LYS A 1 68 ? -7.994 -2.384 26.718 1.00 90.56 68 LYS A N 1
ATOM 530 C CA . LYS A 1 68 ? -6.916 -3.266 27.183 1.00 90.56 68 LYS A CA 1
ATOM 531 C C . LYS A 1 68 ? -7.356 -4.059 28.410 1.00 90.56 68 LYS A C 1
ATOM 533 O O . LYS A 1 68 ? -8.408 -3.805 28.996 1.00 90.56 68 LYS A O 1
ATOM 538 N N . ALA A 1 69 ? -6.500 -4.995 28.823 1.00 87.12 69 ALA A N 1
ATOM 539 C CA . ALA A 1 69 ? -6.581 -5.592 30.148 1.00 87.12 69 ALA A CA 1
ATOM 540 C C . ALA A 1 69 ? -6.637 -4.495 31.229 1.00 87.12 69 ALA A C 1
ATOM 542 O O . ALA A 1 69 ? -6.033 -3.429 31.072 1.00 87.12 69 ALA A O 1
ATOM 543 N N . PHE A 1 70 ? -7.369 -4.765 32.311 1.00 91.06 70 PHE A N 1
ATOM 544 C CA . PHE A 1 70 ? -7.597 -3.828 33.420 1.00 91.06 70 PHE A CA 1
ATOM 545 C C . PHE A 1 70 ? -8.380 -2.555 33.047 1.00 91.06 70 PHE A C 1
ATOM 547 O O . PHE A 1 70 ? -8.181 -1.507 33.652 1.00 91.06 70 PHE A O 1
ATOM 554 N N . GLY A 1 71 ? -9.242 -2.607 32.024 1.00 87.75 71 GLY A N 1
ATOM 555 C CA . GLY A 1 71 ? -10.167 -1.512 31.692 1.00 87.75 71 GLY A CA 1
ATOM 556 C C . GLY A 1 71 ? -9.519 -0.254 31.100 1.00 87.75 71 GLY A C 1
ATOM 557 O O . GLY A 1 71 ? -10.226 0.689 30.749 1.00 87.75 71 GLY A O 1
ATOM 558 N N . ARG A 1 72 ? -8.190 -0.228 30.931 1.00 89.12 72 ARG A N 1
ATOM 559 C CA . ARG A 1 72 ? -7.482 0.901 30.313 1.00 89.12 72 ARG A CA 1
ATOM 560 C C . ARG A 1 72 ? -7.875 1.031 28.843 1.00 89.12 72 ARG A C 1
ATOM 562 O O . ARG A 1 72 ? -7.912 0.040 28.114 1.00 89.12 72 ARG A O 1
ATOM 569 N N . ARG A 1 73 ? -8.116 2.258 28.387 1.00 90.94 73 ARG A N 1
ATOM 570 C CA . ARG A 1 73 ? -8.374 2.565 26.974 1.00 90.94 73 ARG A CA 1
ATOM 571 C C . ARG A 1 73 ? -7.073 3.000 26.299 1.00 90.94 73 ARG A C 1
ATOM 573 O O . ARG A 1 73 ? -6.258 3.686 26.907 1.00 90.94 73 ARG A O 1
ATOM 580 N N . GLN A 1 74 ? -6.869 2.593 25.052 1.00 94.00 74 GLN A N 1
ATOM 581 C CA . GLN A 1 74 ? -5.783 3.081 24.202 1.00 94.00 74 GLN A CA 1
ATOM 582 C C . GLN A 1 74 ? -6.366 3.652 22.911 1.00 94.00 74 GLN A C 1
ATOM 584 O O . GLN A 1 74 ? -7.181 2.990 22.271 1.00 94.00 74 GLN A O 1
ATOM 589 N N . LYS A 1 75 ? -5.891 4.833 22.510 1.00 95.38 75 LYS A N 1
ATOM 590 C CA . LYS A 1 75 ? -6.136 5.412 21.189 1.00 95.38 75 LYS A CA 1
ATOM 591 C C . LYS A 1 75 ? -5.400 4.603 20.114 1.00 95.38 75 LYS A C 1
ATOM 593 O O . LYS A 1 75 ? -4.182 4.428 20.201 1.00 95.38 75 LYS A O 1
ATOM 598 N N . VAL A 1 76 ? -6.128 4.074 19.135 1.00 97.12 76 VAL A N 1
ATOM 599 C CA . VAL A 1 76 ? -5.570 3.357 17.976 1.00 97.12 76 VAL A CA 1
ATOM 600 C C . VAL A 1 76 ? -6.261 3.815 16.696 1.00 97.12 76 VAL A C 1
ATOM 602 O O . VAL A 1 76 ? -7.408 4.234 16.739 1.00 97.12 76 VAL A O 1
ATOM 605 N N . ALA A 1 77 ? -5.587 3.703 15.554 1.00 97.69 77 ALA A N 1
ATOM 606 C CA . ALA A 1 77 ? -6.176 4.059 14.268 1.00 97.69 77 ALA A CA 1
ATOM 607 C C . ALA A 1 77 ? -6.945 2.880 13.646 1.00 97.69 77 ALA A C 1
ATOM 609 O O . ALA A 1 77 ? -6.486 1.728 13.672 1.00 97.69 77 ALA A O 1
ATOM 610 N N . ALA A 1 78 ? -8.084 3.179 13.031 1.00 97.81 78 ALA A N 1
ATOM 611 C CA . ALA A 1 78 ? -8.889 2.253 12.250 1.00 97.81 78 ALA A CA 1
ATOM 612 C C . ALA A 1 78 ? -9.219 2.832 10.871 1.00 97.81 78 ALA A C 1
ATOM 614 O O . ALA A 1 78 ? -9.30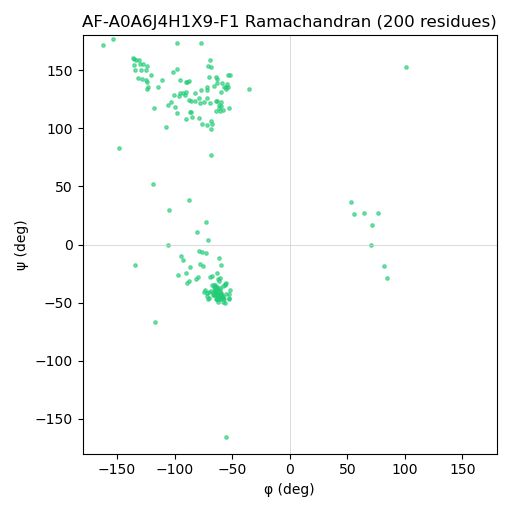7 4.042 10.681 1.00 97.81 78 ALA A O 1
ATOM 615 N N . LEU A 1 79 ? -9.382 1.934 9.910 1.00 97.69 79 LEU A N 1
ATOM 616 C CA . LEU A 1 79 ? -9.837 2.212 8.560 1.00 97.69 79 LEU A CA 1
ATOM 617 C C . LEU A 1 79 ? -11.340 1.967 8.509 1.00 97.69 79 LEU A C 1
ATOM 619 O O . LEU A 1 79 ? -11.819 0.926 8.962 1.00 97.69 79 LEU A O 1
ATOM 623 N N . VAL A 1 80 ? -12.078 2.928 7.976 1.00 96.31 80 VAL A N 1
ATOM 624 C CA . VAL A 1 80 ? -13.521 2.828 7.752 1.00 96.31 80 VAL A CA 1
ATOM 625 C C . VAL A 1 80 ? -13.824 3.176 6.303 1.00 96.31 80 VAL A C 1
ATOM 627 O O . VAL A 1 80 ? -13.059 3.897 5.656 1.00 96.31 80 VAL A O 1
ATOM 630 N N . HIS A 1 81 ? -14.942 2.683 5.784 1.00 93.75 81 HIS A N 1
ATOM 631 C CA . HIS A 1 81 ? -15.464 3.218 4.533 1.00 93.75 81 HIS A CA 1
ATOM 632 C C . HIS A 1 81 ? -16.001 4.640 4.768 1.00 93.75 81 HIS A C 1
ATOM 634 O O . HIS A 1 81 ? -16.509 4.921 5.857 1.00 93.75 81 HIS A O 1
ATOM 640 N N . PRO A 1 82 ? -15.847 5.559 3.801 1.00 90.75 82 PRO A N 1
ATOM 641 C CA . PRO A 1 82 ? -16.489 6.864 3.879 1.00 90.75 82 PRO A CA 1
ATOM 642 C C . PRO A 1 82 ? -18.015 6.701 3.876 1.00 90.75 82 PRO A C 1
ATOM 644 O O . PRO A 1 82 ? -18.555 5.825 3.198 1.00 90.75 82 PRO A O 1
ATOM 647 N N . ASP A 1 83 ? -18.697 7.539 4.651 1.00 82.69 83 ASP A N 1
ATOM 648 C CA . ASP A 1 83 ? -20.155 7.548 4.734 1.00 82.69 83 ASP A CA 1
ATOM 649 C C . ASP A 1 83 ? -20.726 8.195 3.454 1.00 82.69 83 ASP A C 1
ATOM 651 O O . ASP A 1 83 ? -20.391 9.336 3.138 1.00 82.69 83 ASP A O 1
ATOM 655 N N . GLY A 1 84 ? -21.583 7.488 2.708 1.00 65.69 84 GLY A N 1
ATOM 656 C CA . GLY A 1 84 ? -22.257 8.025 1.515 1.00 65.69 84 GLY A CA 1
ATOM 657 C C . GLY A 1 84 ? -21.661 7.603 0.160 1.00 65.69 84 GLY A C 1
ATOM 658 O O . GLY A 1 84 ? -20.491 7.260 0.022 1.00 65.69 84 GLY A O 1
ATOM 659 N N . SER A 1 85 ? -22.525 7.594 -0.859 1.00 53.16 85 SER A N 1
ATOM 660 C CA . SER A 1 85 ? -22.412 6.849 -2.128 1.00 53.16 85 SER A CA 1
ATOM 661 C C . SER A 1 85 ? -21.381 7.349 -3.158 1.00 53.16 85 SER A C 1
ATOM 663 O O . SER A 1 85 ? -21.461 6.971 -4.326 1.00 53.16 85 SER A O 1
ATOM 665 N N . SER A 1 86 ? -20.391 8.144 -2.766 1.00 57.06 86 SER A N 1
ATOM 666 C CA . SER A 1 86 ? -19.367 8.628 -3.701 1.00 57.06 86 SER A CA 1
ATOM 667 C C . SER A 1 86 ? -17.981 8.157 -3.287 1.00 57.06 86 SER A C 1
ATOM 669 O O . SER A 1 86 ? -17.051 8.949 -3.182 1.00 57.06 86 SER A O 1
ATOM 671 N N . ALA A 1 87 ? -17.819 6.848 -3.062 1.00 63.16 87 ALA A N 1
ATOM 672 C CA . ALA A 1 87 ? -16.489 6.252 -3.157 1.00 63.16 87 ALA A CA 1
ATOM 673 C C . ALA A 1 87 ? -15.937 6.657 -4.532 1.00 63.16 87 ALA A C 1
ATOM 675 O O . ALA A 1 87 ? -16.571 6.309 -5.523 1.00 63.16 87 ALA A O 1
ATOM 676 N N . GLY A 1 88 ? -14.828 7.412 -4.582 1.00 65.38 88 GLY A N 1
ATOM 677 C CA . GLY A 1 88 ? -14.408 8.193 -5.762 1.00 65.38 88 GLY A CA 1
ATOM 678 C C . GLY A 1 88 ? -14.714 7.537 -7.116 1.00 65.38 88 GLY A C 1
ATOM 679 O O . GLY A 1 88 ? -14.493 6.345 -7.296 1.00 65.38 88 GLY A O 1
ATOM 680 N N . ALA A 1 89 ? -15.264 8.262 -8.085 1.00 69.19 89 ALA A N 1
ATOM 681 C CA . ALA A 1 89 ? -15.652 7.641 -9.358 1.00 69.19 89 ALA A CA 1
ATOM 682 C C . ALA A 1 89 ? -14.443 7.076 -10.135 1.00 69.19 89 ALA A C 1
ATOM 684 O O . ALA A 1 89 ? -14.588 6.128 -10.905 1.00 69.19 89 ALA A O 1
ATOM 685 N N . ASP A 1 90 ? -13.245 7.608 -9.881 1.00 83.25 90 ASP A N 1
ATOM 686 C CA . ASP A 1 90 ? -12.063 7.315 -10.684 1.00 83.25 90 ASP A CA 1
ATOM 687 C C . ASP A 1 90 ? -11.523 5.902 -10.460 1.00 83.25 90 ASP A C 1
ATOM 689 O O . ASP A 1 90 ? -11.315 5.497 -9.307 1.00 83.25 90 ASP A O 1
ATOM 693 N N . PRO A 1 91 ? -11.216 5.154 -11.532 1.00 87.56 91 PRO A N 1
ATOM 694 C CA . PRO A 1 91 ? -10.634 3.829 -11.409 1.00 87.56 91 PRO A CA 1
ATOM 695 C C . PRO A 1 91 ? -9.348 3.887 -10.581 1.00 87.56 91 PRO A C 1
ATOM 697 O O . PRO A 1 91 ? -8.509 4.784 -10.723 1.00 87.56 91 PRO A O 1
ATOM 700 N N . LEU A 1 92 ? -9.208 2.928 -9.670 1.00 89.00 92 LEU A N 1
ATOM 701 C CA . LEU A 1 92 ? -7.967 2.761 -8.936 1.00 89.00 92 LEU A CA 1
ATOM 702 C C . LEU A 1 92 ? -6.892 2.211 -9.863 1.00 89.00 92 LEU A C 1
ATOM 704 O O . LEU A 1 92 ? -7.162 1.551 -10.864 1.00 89.00 92 LEU A O 1
ATOM 708 N N . SER A 1 93 ? -5.643 2.515 -9.523 1.00 92.31 93 SER A N 1
ATOM 709 C CA . SER A 1 93 ? -4.536 1.863 -10.202 1.00 92.31 93 SER A CA 1
ATOM 710 C C . SER A 1 93 ? -4.496 0.376 -9.813 1.00 92.31 93 SER A C 1
ATOM 712 O O . SER A 1 93 ? -4.849 0.031 -8.676 1.00 92.31 93 SER A O 1
ATOM 714 N N . PRO A 1 94 ? -3.970 -0.498 -10.689 1.00 95.88 94 PRO A N 1
ATOM 715 C CA . PRO A 1 94 ? -3.857 -1.927 -10.396 1.00 95.88 94 PRO A CA 1
ATOM 716 C C . PRO A 1 94 ? -3.010 -2.250 -9.155 1.00 95.88 94 PRO A C 1
ATOM 718 O O . PRO A 1 94 ? -3.093 -3.353 -8.618 1.00 95.88 94 PRO A O 1
ATOM 721 N N . SER A 1 95 ? -2.184 -1.308 -8.684 1.00 96.50 95 SER A N 1
ATOM 722 C CA . SER A 1 95 ? -1.394 -1.491 -7.468 1.00 96.50 95 SER A CA 1
ATOM 723 C C . SER A 1 95 ? -2.206 -1.262 -6.183 1.00 96.50 95 SER A C 1
ATOM 725 O O . SER A 1 95 ? -1.907 -1.869 -5.155 1.00 96.50 95 SER A O 1
ATOM 727 N N . LEU A 1 96 ? -3.251 -0.427 -6.235 1.00 97.19 96 LEU A N 1
ATOM 728 C CA . LEU A 1 96 ? -4.072 -0.049 -5.080 1.00 97.19 96 LEU A CA 1
ATOM 729 C C . LEU A 1 96 ? -5.248 -0.998 -4.852 1.00 97.19 96 LEU A C 1
ATOM 731 O O . LEU A 1 96 ? -5.608 -1.237 -3.697 1.00 97.19 96 LEU A O 1
ATOM 735 N N . ASP A 1 97 ? -5.823 -1.557 -5.920 1.00 96.31 97 ASP A N 1
ATOM 736 C CA . ASP A 1 97 ? -6.952 -2.493 -5.827 1.00 96.31 97 ASP A CA 1
ATOM 737 C C . ASP A 1 97 ? -6.678 -3.663 -4.866 1.00 96.31 97 ASP A C 1
ATOM 739 O O . ASP A 1 97 ? -7.480 -3.884 -3.954 1.00 96.31 97 ASP A O 1
ATOM 743 N N . PRO A 1 98 ? -5.512 -4.342 -4.923 1.00 97.81 98 PRO A N 1
ATOM 744 C CA . PRO A 1 98 ? -5.202 -5.422 -3.990 1.00 97.81 98 PRO A CA 1
ATOM 745 C C . PRO A 1 98 ? -5.173 -4.993 -2.519 1.00 97.81 98 PRO A C 1
ATOM 747 O O . PRO A 1 98 ? -5.441 -5.812 -1.641 1.00 97.81 98 PRO A O 1
ATOM 750 N N . LEU A 1 99 ? -4.840 -3.733 -2.216 1.00 97.81 99 LEU A N 1
ATOM 751 C CA . LEU A 1 99 ? -4.881 -3.218 -0.844 1.00 97.81 99 LEU A CA 1
ATOM 752 C C . LEU A 1 99 ? -6.316 -2.974 -0.382 1.00 97.81 99 LEU A C 1
ATOM 754 O O . LEU A 1 99 ? -6.658 -3.306 0.754 1.00 97.81 99 LEU A O 1
ATOM 758 N N . LEU A 1 100 ? -7.164 -2.435 -1.257 1.00 96.81 100 LEU A N 1
ATOM 759 C CA . LEU A 1 100 ? -8.582 -2.274 -0.958 1.00 96.81 100 LEU A CA 1
ATOM 760 C C . LEU A 1 100 ? -9.268 -3.636 -0.767 1.00 96.81 100 LEU A C 1
ATOM 762 O O . LEU A 1 100 ? -10.083 -3.792 0.144 1.00 96.81 100 LEU A O 1
ATOM 766 N N . ASP A 1 101 ? -8.884 -4.643 -1.550 1.00 97.12 101 ASP A N 1
ATOM 767 C CA . ASP A 1 101 ? -9.365 -6.017 -1.397 1.00 97.12 101 ASP A CA 1
ATOM 768 C C . ASP A 1 101 ? -8.928 -6.645 -0.071 1.00 97.12 101 ASP A C 1
ATOM 770 O O . ASP A 1 101 ? -9.739 -7.283 0.603 1.00 97.12 101 ASP A O 1
ATOM 774 N N . VAL A 1 102 ? -7.680 -6.415 0.365 1.00 98.19 102 VAL A N 1
ATOM 775 C CA . VAL A 1 102 ? -7.242 -6.821 1.711 1.00 98.19 102 VAL A CA 1
ATOM 776 C C . VAL A 1 102 ? -8.147 -6.195 2.767 1.00 98.19 102 VAL A C 1
ATOM 778 O O . VAL A 1 102 ? -8.629 -6.919 3.634 1.00 98.19 102 VAL A O 1
ATOM 781 N N . HIS A 1 103 ? -8.436 -4.894 2.682 1.00 97.62 103 HIS A N 1
ATOM 782 C CA . HIS A 1 103 ? -9.332 -4.232 3.634 1.00 97.62 103 HIS A CA 1
ATOM 783 C C . HIS A 1 103 ? -10.723 -4.880 3.655 1.00 97.62 103 HIS A C 1
ATOM 785 O O . HIS A 1 103 ? -11.206 -5.240 4.725 1.00 97.62 103 HIS A O 1
ATOM 791 N N . ARG A 1 104 ? -11.332 -5.091 2.482 1.00 96.69 104 ARG A N 1
ATOM 792 C CA . ARG A 1 104 ? -12.658 -5.720 2.342 1.00 96.69 104 ARG A CA 1
ATOM 793 C C . ARG A 1 104 ? -12.702 -7.158 2.861 1.00 96.69 104 ARG A C 1
ATOM 795 O O . ARG A 1 104 ? -13.745 -7.604 3.325 1.00 96.69 104 ARG A O 1
ATOM 802 N N . SER A 1 105 ? -11.585 -7.880 2.791 1.00 97.44 105 SER A N 1
ATOM 803 C CA . SER A 1 105 ? -11.492 -9.258 3.285 1.00 97.44 105 SER A CA 1
ATOM 804 C C . SER A 1 105 ? -11.421 -9.365 4.812 1.00 97.44 105 SER A C 1
ATOM 806 O O . SER A 1 105 ? -11.680 -10.435 5.363 1.00 97.44 105 SER A O 1
ATOM 808 N N . VAL A 1 106 ? -11.071 -8.280 5.515 1.00 97.94 106 VAL A N 1
ATOM 809 C CA . VAL A 1 106 ? -10.997 -8.279 6.979 1.00 97.94 106 VAL A CA 1
ATOM 810 C C . VAL A 1 106 ? -12.373 -7.936 7.553 1.00 97.94 106 VAL A C 1
ATOM 812 O O . VAL A 1 106 ? -12.895 -6.862 7.259 1.00 97.94 106 VAL A O 1
ATOM 815 N N . PRO A 1 107 ? -12.956 -8.781 8.427 1.00 96.81 107 PRO A N 1
ATOM 816 C CA . PRO A 1 107 ? -14.241 -8.481 9.048 1.00 96.81 107 PRO A CA 1
ATOM 817 C C . PRO A 1 107 ? -14.196 -7.163 9.830 1.00 96.81 107 PRO A C 1
ATOM 819 O O . PRO A 1 107 ? -13.477 -7.048 10.833 1.00 96.81 107 PRO A O 1
ATOM 822 N N . ALA A 1 108 ? -14.979 -6.184 9.375 1.00 96.88 108 ALA A N 1
ATOM 823 C CA . ALA A 1 108 ? -15.186 -4.933 10.089 1.00 96.88 108 ALA A CA 1
ATOM 824 C C . ALA A 1 108 ? -15.888 -5.206 11.426 1.00 96.88 108 ALA A C 1
ATOM 826 O O . ALA A 1 108 ? -16.729 -6.100 11.538 1.00 96.88 108 ALA A O 1
ATOM 827 N N . LYS A 1 109 ? -15.524 -4.447 12.458 1.00 96.62 109 LYS A N 1
ATOM 828 C CA . LYS A 1 109 ? -16.152 -4.529 13.781 1.00 96.62 109 LYS A CA 1
ATOM 829 C C . LYS A 1 109 ? -16.678 -3.160 14.193 1.00 96.62 109 LYS A C 1
ATOM 831 O O . LYS A 1 109 ? -16.097 -2.163 13.764 1.00 96.62 109 LYS A O 1
ATOM 836 N N . PRO A 1 110 ? -17.713 -3.106 15.045 1.00 96.19 110 PRO A N 1
ATOM 837 C CA . PRO A 1 110 ? -18.080 -1.868 15.710 1.00 96.19 110 PRO A CA 1
ATOM 838 C C . PRO A 1 110 ? -16.928 -1.441 16.626 1.00 96.19 110 PRO A C 1
ATOM 840 O O . PRO A 1 110 ? -16.463 -2.210 17.473 1.00 96.19 110 PRO A O 1
ATOM 843 N N . LEU A 1 111 ? -16.434 -0.227 16.412 1.00 95.19 111 LEU A N 1
ATOM 844 C CA . LEU A 1 111 ? -15.336 0.395 17.139 1.00 95.19 111 LEU A CA 1
ATOM 845 C C . LEU A 1 111 ? -15.830 1.711 17.731 1.00 95.19 111 LEU A C 1
ATOM 847 O O . LEU A 1 111 ? -16.509 2.487 17.066 1.00 95.19 111 LEU A O 1
ATOM 851 N N . GLU A 1 112 ? -15.481 1.952 18.987 1.00 94.38 112 GLU A N 1
ATOM 852 C CA . GLU A 1 112 ? -15.817 3.184 19.695 1.00 94.38 112 GLU A CA 1
ATOM 853 C C . GLU A 1 112 ? -14.868 4.296 19.239 1.00 94.38 112 GLU A C 1
ATOM 855 O O . GLU A 1 112 ? -13.653 4.138 19.359 1.00 94.38 112 GLU A O 1
ATOM 860 N N . VAL A 1 113 ? -15.386 5.401 18.706 1.00 94.38 113 VAL A N 1
ATOM 861 C CA . VAL A 1 113 ? -14.570 6.546 18.277 1.00 94.38 113 VAL A CA 1
ATOM 862 C C . VAL A 1 113 ? -13.860 7.148 19.491 1.00 94.38 113 VAL A C 1
ATOM 864 O O . VAL A 1 113 ? -14.410 7.227 20.589 1.00 94.38 113 VAL A O 1
ATOM 867 N N . TRP A 1 114 ? -12.592 7.521 19.318 1.00 92.06 114 TRP A N 1
ATOM 868 C CA . TRP A 1 114 ? -11.831 8.188 20.366 1.00 92.06 114 TRP A CA 1
ATOM 869 C C . TRP A 1 114 ? -12.214 9.669 20.422 1.00 92.06 114 TRP A C 1
ATOM 871 O O . TRP A 1 114 ? -11.826 10.441 19.549 1.00 92.06 114 TRP A O 1
ATOM 881 N N . GLU A 1 115 ? -12.931 10.070 21.468 1.00 86.94 115 GLU A N 1
ATOM 882 C CA . GLU A 1 115 ? -13.209 11.475 21.768 1.00 86.94 115 GLU A CA 1
ATOM 883 C C . GLU A 1 115 ? -12.191 11.991 22.794 1.00 86.94 115 GLU A C 1
ATO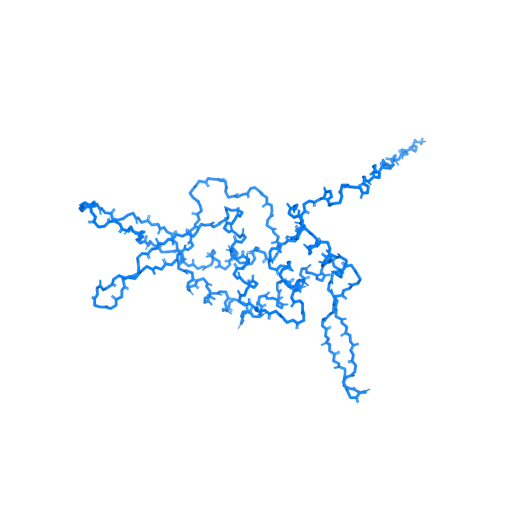M 885 O O . GLU A 1 115 ? -11.947 11.367 23.826 1.00 86.94 115 GLU A O 1
ATOM 890 N N . GLU A 1 116 ? -11.541 13.114 22.486 1.00 78.44 116 GLU A N 1
ATOM 891 C CA . GLU A 1 116 ? -10.459 13.680 23.305 1.00 78.44 116 GLU A CA 1
ATOM 892 C C . GLU A 1 116 ? -10.985 14.420 24.549 1.00 78.44 116 GLU A C 1
ATOM 894 O O . GLU A 1 116 ? -10.248 14.642 25.506 1.00 78.44 116 GLU A O 1
ATOM 899 N N . THR A 1 117 ? -12.277 14.757 24.568 1.00 64.00 117 THR A N 1
ATOM 900 C CA . THR A 1 117 ? -12.911 15.585 25.597 1.00 64.00 117 THR A CA 1
ATOM 901 C C . THR A 1 117 ? -13.809 14.748 26.506 1.00 64.00 117 THR A C 1
ATOM 903 O O . THR A 1 117 ? -14.956 14.458 26.187 1.00 64.00 117 THR A O 1
ATOM 906 N N . ALA A 1 118 ? -13.306 14.423 27.697 1.00 55.69 118 ALA A N 1
ATOM 907 C CA . ALA A 1 118 ? -14.089 13.830 28.787 1.00 55.69 118 ALA A CA 1
ATOM 908 C C . ALA A 1 118 ? -15.085 14.818 29.446 1.00 55.69 118 ALA A C 1
ATOM 910 O O . ALA A 1 118 ? -15.714 14.478 30.445 1.00 55.69 118 ALA A O 1
ATOM 911 N N . GLU A 1 119 ? -15.206 16.047 28.928 1.00 57.81 119 GLU A N 1
ATOM 912 C CA . GLU A 1 119 ? -16.016 17.124 29.521 1.00 57.81 119 GLU A CA 1
ATOM 913 C C . GLU A 1 119 ? -17.485 17.111 29.091 1.00 57.81 119 GLU A C 1
ATOM 915 O O . GLU A 1 119 ? -18.337 17.683 29.771 1.00 57.81 119 GLU A O 1
ATOM 920 N N . ARG A 1 120 ? -17.823 16.445 27.981 1.00 55.94 120 ARG A N 1
ATOM 921 C CA . ARG A 1 120 ? -19.226 16.165 27.675 1.00 55.94 120 ARG A CA 1
ATOM 922 C C . ARG A 1 120 ? -19.626 14.979 28.535 1.00 55.94 120 ARG A C 1
ATOM 924 O O . ARG A 1 120 ? -18.931 13.971 28.534 1.00 55.94 120 ARG A O 1
ATOM 931 N N . GLY A 1 121 ? -20.700 15.145 29.306 1.00 59.22 121 GLY A N 1
ATOM 932 C CA . GLY A 1 121 ? -21.254 14.124 30.194 1.00 59.22 121 GLY A CA 1
ATOM 933 C C . GLY A 1 121 ? -21.585 12.798 29.484 1.00 59.22 121 GLY A C 1
ATOM 934 O O . GLY A 1 121 ? -21.155 12.564 28.362 1.00 59.22 121 GLY A O 1
ATOM 935 N N . PRO A 1 122 ? -22.360 11.898 30.105 1.00 61.53 122 PRO A N 1
ATOM 936 C CA . PRO A 1 122 ? -22.561 10.531 29.622 1.00 61.53 122 PRO A CA 1
ATOM 937 C C . PRO A 1 122 ? -23.369 10.478 28.310 1.00 61.53 122 PRO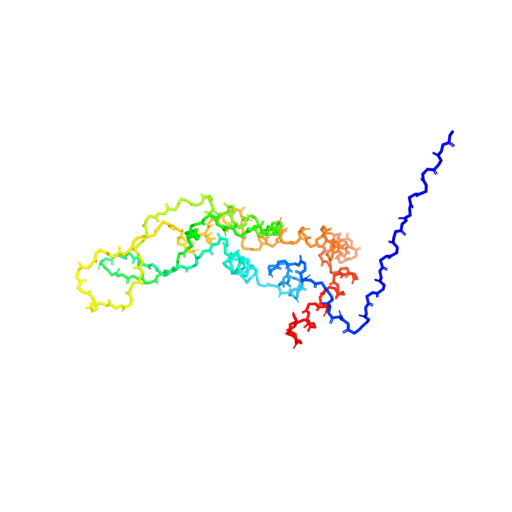 A C 1
ATOM 939 O O . PRO A 1 122 ? -24.552 10.152 28.304 1.00 61.53 122 PRO A O 1
ATOM 942 N N . GLN A 1 123 ? -22.736 10.796 27.182 1.00 66.75 123 GLN A N 1
ATOM 943 C CA . GLN A 1 123 ? -23.218 10.459 25.853 1.00 66.75 123 GLN A CA 1
ATOM 944 C C . GLN A 1 123 ? -22.657 9.086 25.468 1.00 66.75 123 GLN A C 1
ATOM 946 O O . GLN A 1 123 ? -21.503 8.776 25.782 1.00 66.75 123 GLN A O 1
ATOM 951 N N . PRO A 1 124 ? -23.457 8.227 24.814 1.00 72.12 124 PRO A N 1
ATOM 952 C C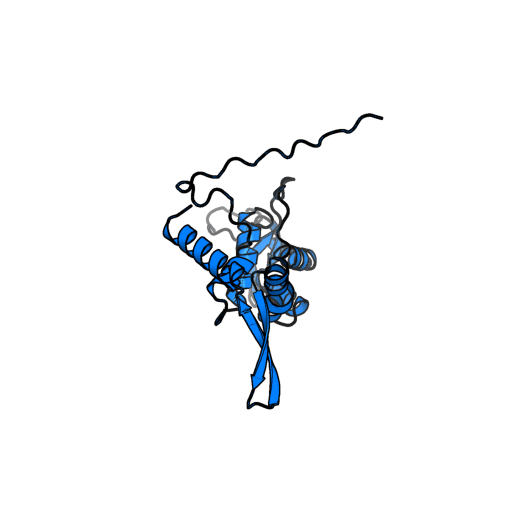A . PRO A 1 124 ? -22.935 7.000 24.241 1.00 72.12 124 PRO A CA 1
ATOM 953 C C . PRO A 1 124 ? -21.899 7.379 23.182 1.00 72.12 124 PRO A C 1
ATOM 955 O O . PRO A 1 124 ? -22.222 8.077 22.223 1.00 72.12 124 PRO A O 1
ATOM 958 N N . ALA A 1 125 ? -20.656 6.936 23.373 1.00 79.94 125 ALA A N 1
ATOM 959 C CA . ALA A 1 125 ? -19.584 7.210 22.430 1.00 79.94 125 ALA A CA 1
ATOM 960 C C . ALA A 1 125 ? -19.980 6.734 21.027 1.00 79.94 125 ALA A C 1
ATOM 962 O O . ALA A 1 125 ? -20.487 5.615 20.861 1.00 79.94 125 ALA A O 1
ATOM 963 N N . ALA A 1 126 ? -19.756 7.587 20.026 1.00 89.88 126 ALA A N 1
ATOM 964 C CA . ALA A 1 126 ? -20.068 7.262 18.643 1.00 89.88 126 ALA A CA 1
ATOM 965 C C . ALA A 1 126 ? -19.375 5.950 18.235 1.00 89.88 126 ALA A C 1
ATOM 967 O O . ALA A 1 126 ? -18.214 5.707 18.575 1.00 89.88 126 ALA A O 1
ATOM 968 N N . GLN A 1 127 ? -20.089 5.089 17.508 1.00 93.62 127 GLN A N 1
ATOM 969 C CA . GLN A 1 127 ? -19.541 3.837 16.992 1.00 93.62 127 GLN A CA 1
ATOM 970 C C . GLN A 1 127 ? -19.401 3.898 15.478 1.00 93.62 127 GLN A C 1
ATOM 972 O O . GLN A 1 127 ? -20.269 4.414 14.778 1.00 93.62 127 GLN A O 1
ATOM 977 N N . VAL A 1 128 ? -18.317 3.319 14.978 1.00 94.75 128 VAL A N 1
ATOM 978 C CA . VAL A 1 128 ? -18.043 3.172 13.549 1.00 94.75 128 VAL A CA 1
ATOM 979 C C . VAL A 1 128 ? -17.717 1.720 13.238 1.00 94.75 128 VAL A C 1
ATOM 981 O O . VAL A 1 128 ? -17.044 1.047 14.016 1.00 94.75 128 VAL A O 1
ATOM 984 N N . ASN A 1 129 ? -18.168 1.222 12.089 1.00 96.25 129 ASN A N 1
ATOM 985 C CA . ASN A 1 129 ? -17.773 -0.101 11.615 1.00 96.25 129 ASN A CA 1
ATOM 986 C C . ASN A 1 129 ? -16.463 0.010 10.834 1.00 96.25 129 ASN A C 1
ATOM 988 O O . ASN A 1 129 ? -16.421 0.628 9.771 1.00 96.25 129 ASN A O 1
ATOM 992 N N . GLY A 1 130 ? -15.393 -0.584 11.362 1.00 96.69 130 GLY A N 1
ATOM 993 C CA . GLY A 1 130 ? -14.059 -0.432 10.790 1.00 96.69 130 GLY A CA 1
ATOM 994 C C . GLY A 1 130 ? -13.106 -1.586 11.052 1.00 96.69 130 GLY A C 1
ATOM 995 O O . GLY A 1 130 ? -13.405 -2.546 11.767 1.00 96.69 130 GLY A O 1
ATOM 996 N N . VAL A 1 131 ? -11.921 -1.460 10.466 1.00 98.00 131 VAL A N 1
ATOM 997 C CA . VAL A 1 131 ? -10.805 -2.392 10.594 1.00 98.00 131 VAL A CA 1
ATOM 998 C C . VAL A 1 131 ? -9.628 -1.661 11.230 1.00 98.00 131 VAL A C 1
ATOM 1000 O O . VAL A 1 131 ? -9.089 -0.721 10.657 1.00 98.00 131 VAL A O 1
ATOM 1003 N N . GLU A 1 132 ? -9.183 -2.098 12.410 1.00 97.94 132 GLU A N 1
ATOM 1004 C CA . GLU A 1 132 ? -7.952 -1.571 13.017 1.00 97.94 132 GLU A CA 1
ATOM 1005 C C . GLU A 1 132 ? -6.766 -1.685 12.039 1.00 97.94 132 GLU A C 1
ATOM 1007 O O . GLU A 1 132 ? -6.540 -2.750 11.455 1.00 97.94 132 GLU A O 1
ATOM 1012 N N . VAL A 1 133 ? -5.949 -0.631 11.922 1.00 97.88 133 VAL A N 1
ATOM 1013 C CA . VAL A 1 133 ? -4.790 -0.597 11.002 1.00 97.88 133 VAL A CA 1
ATOM 1014 C C . VAL A 1 133 ? -3.826 -1.763 11.258 1.00 97.88 133 VAL A C 1
ATOM 1016 O O . VAL A 1 133 ? -3.250 -2.321 10.326 1.00 97.88 133 VAL A O 1
ATOM 1019 N N . SER A 1 134 ? -3.684 -2.190 12.517 1.00 97.25 134 SER A N 1
ATOM 1020 C CA . SER A 1 134 ? -2.850 -3.337 12.899 1.00 97.25 134 SER A CA 1
ATOM 1021 C C . SER A 1 134 ? -3.348 -4.666 12.306 1.00 97.25 134 SER A C 1
ATOM 1023 O O . SER A 1 134 ? -2.547 -5.484 11.841 1.00 97.25 134 SER A O 1
ATOM 1025 N N . ARG A 1 135 ? -4.671 -4.875 12.266 1.00 97.88 135 ARG A N 1
ATOM 1026 C CA . ARG A 1 135 ? -5.289 -6.057 11.651 1.00 97.88 135 ARG A CA 1
ATOM 1027 C C . ARG A 1 135 ? -5.185 -6.010 10.139 1.00 97.88 135 ARG A C 1
ATOM 1029 O O . ARG A 1 135 ? -4.838 -7.024 9.545 1.00 97.88 135 ARG A O 1
ATOM 1036 N N . PHE A 1 136 ? -5.408 -4.841 9.543 1.00 98.06 136 PHE A N 1
ATOM 1037 C CA . PHE A 1 136 ? -5.181 -4.635 8.116 1.00 98.06 136 PHE A CA 1
ATOM 1038 C C . PHE A 1 136 ? -3.738 -4.983 7.723 1.00 98.06 136 PHE A C 1
ATOM 1040 O O . PHE A 1 136 ? -3.524 -5.784 6.821 1.00 98.06 136 PHE A O 1
ATOM 1047 N N . ALA A 1 137 ? -2.742 -4.455 8.443 1.00 97.31 137 ALA A N 1
ATOM 1048 C CA . ALA A 1 137 ? -1.333 -4.738 8.171 1.00 97.31 137 ALA A CA 1
ATOM 1049 C C . ALA A 1 137 ? -1.004 -6.235 8.301 1.00 97.31 137 ALA A C 1
ATOM 1051 O O . ALA A 1 137 ? -0.269 -6.783 7.481 1.00 97.31 137 ALA A O 1
ATOM 1052 N N . THR A 1 138 ? -1.584 -6.911 9.298 1.00 98.06 138 THR A N 1
ATOM 1053 C CA . THR A 1 138 ? -1.441 -8.365 9.473 1.00 98.06 138 THR A CA 1
ATOM 1054 C C . THR A 1 138 ? -2.036 -9.125 8.286 1.00 98.06 138 THR A C 1
ATOM 1056 O O . THR A 1 138 ? -1.373 -9.995 7.722 1.00 98.06 138 THR A O 1
ATOM 1059 N N . ALA A 1 139 ? -3.249 -8.764 7.861 1.00 98.19 139 ALA A N 1
ATOM 1060 C CA . ALA A 1 139 ? -3.911 -9.369 6.709 1.00 98.19 139 ALA A CA 1
ATOM 1061 C C . ALA A 1 139 ? -3.144 -9.111 5.401 1.00 98.19 139 ALA A C 1
ATOM 1063 O O . ALA A 1 139 ? -3.006 -10.018 4.585 1.00 98.19 139 ALA A O 1
ATOM 1064 N N . ALA A 1 140 ? -2.566 -7.919 5.224 1.00 97.69 140 ALA A N 1
ATOM 1065 C CA . ALA A 1 140 ? -1.718 -7.602 4.077 1.00 97.69 140 ALA A CA 1
ATOM 1066 C C . ALA A 1 140 ? -0.472 -8.500 4.037 1.00 97.69 140 ALA A C 1
ATOM 1068 O O . ALA A 1 140 ? -0.174 -9.102 3.005 1.00 97.69 140 ALA A O 1
ATOM 1069 N N . VAL A 1 141 ? 0.228 -8.664 5.166 1.00 97.75 141 VAL A N 1
ATOM 1070 C CA . VAL A 1 141 ? 1.379 -9.581 5.258 1.00 97.75 141 VAL A CA 1
ATOM 1071 C C . VAL A 1 141 ? 0.968 -11.014 4.947 1.00 97.75 141 VAL A C 1
ATOM 1073 O O . VAL A 1 141 ? 1.663 -11.681 4.190 1.00 97.75 141 VAL A O 1
ATOM 1076 N N . GLN A 1 142 ? -0.162 -11.484 5.475 1.00 98.06 142 GLN A N 1
ATOM 1077 C CA . GLN A 1 142 ? -0.671 -12.825 5.178 1.00 98.06 142 GLN A CA 1
ATOM 1078 C C . GLN A 1 142 ? -0.989 -12.992 3.687 1.00 98.06 142 GLN A C 1
ATOM 1080 O O . GLN A 1 142 ? -0.577 -13.975 3.075 1.00 98.06 142 GLN A O 1
ATOM 1085 N N . ARG A 1 143 ? -1.663 -12.009 3.079 1.00 98.06 143 ARG A N 1
ATOM 1086 C CA . ARG A 1 143 ? -2.046 -12.025 1.661 1.00 98.06 143 ARG A CA 1
ATOM 1087 C C . ARG A 1 143 ? -0.832 -12.036 0.738 1.00 98.06 143 ARG A C 1
ATOM 1089 O O . ARG A 1 143 ? -0.800 -12.785 -0.238 1.00 98.06 143 ARG A O 1
ATOM 1096 N N . PHE A 1 144 ? 0.164 -11.205 1.028 1.00 97.75 144 PHE A N 1
ATOM 1097 C CA . PHE A 1 144 ? 1.324 -11.028 0.157 1.00 97.75 144 PHE A CA 1
ATOM 1098 C C . PHE A 1 144 ? 2.521 -11.909 0.547 1.00 97.75 144 PHE A C 1
ATOM 1100 O O . PHE A 1 144 ? 3.454 -12.058 -0.244 1.00 97.75 144 PHE A O 1
ATOM 1107 N N . GLY A 1 145 ? 2.478 -12.564 1.707 1.00 98.00 145 GLY A N 1
ATOM 1108 C CA . GLY A 1 145 ? 3.539 -13.388 2.301 1.00 98.00 145 GLY A CA 1
ATOM 1109 C C . GLY A 1 145 ? 4.568 -12.583 3.104 1.00 98.00 145 GLY A C 1
ATOM 1110 O O . GLY A 1 145 ? 5.157 -13.089 4.053 1.00 98.00 145 GLY A O 1
ATOM 1111 N N . SER A 1 146 ? 4.785 -11.320 2.742 1.00 97.38 146 SER A N 1
ATOM 1112 C CA . SER A 1 146 ? 5.612 -10.358 3.472 1.00 97.38 146 SER A CA 1
ATOM 1113 C C . SER A 1 146 ? 5.276 -8.939 3.006 1.00 97.38 146 SER A C 1
ATOM 1115 O O . SER A 1 146 ? 4.570 -8.760 2.011 1.00 97.38 146 SER A O 1
ATOM 1117 N N . MET A 1 147 ? 5.817 -7.921 3.683 1.00 94.00 147 MET A N 1
ATOM 1118 C CA . MET A 1 147 ? 5.704 -6.535 3.208 1.00 94.00 147 MET A CA 1
ATOM 1119 C C . MET A 1 147 ? 6.387 -6.347 1.842 1.00 94.00 147 MET A C 1
ATOM 1121 O O . MET A 1 147 ? 5.833 -5.692 0.966 1.00 94.00 147 MET A O 1
ATOM 1125 N N . ASP A 1 148 ? 7.556 -6.965 1.621 1.00 96.56 148 ASP A N 1
ATOM 1126 C CA . ASP A 1 148 ? 8.230 -6.945 0.308 1.00 96.56 148 ASP A CA 1
ATOM 1127 C C . ASP A 1 148 ? 7.445 -7.736 -0.749 1.00 96.56 148 ASP A C 1
ATOM 1129 O O . ASP A 1 148 ? 7.464 -7.396 -1.930 1.00 96.56 148 ASP A O 1
ATOM 1133 N N . GLY A 1 149 ? 6.668 -8.734 -0.322 1.00 97.62 149 GLY A N 1
ATOM 1134 C CA . GLY A 1 149 ? 5.762 -9.487 -1.179 1.00 97.62 149 GLY A CA 1
ATOM 1135 C C . GLY A 1 149 ? 4.750 -8.602 -1.907 1.00 97.62 149 GLY A C 1
ATOM 1136 O O . GLY A 1 149 ? 4.458 -8.877 -3.068 1.00 97.62 149 GLY A O 1
ATOM 1137 N N . TYR A 1 150 ? 4.267 -7.521 -1.281 1.00 97.75 150 TYR A N 1
ATOM 1138 C CA . TYR A 1 150 ? 3.389 -6.547 -1.941 1.00 97.75 150 TYR A CA 1
ATOM 1139 C C . TYR A 1 150 ? 4.109 -5.864 -3.111 1.00 97.75 150 TYR A C 1
ATOM 1141 O O . TYR A 1 150 ? 3.599 -5.832 -4.229 1.00 97.75 150 TYR A O 1
ATOM 1149 N N . ILE A 1 151 ? 5.348 -5.416 -2.900 1.00 97.75 151 ILE A N 1
ATOM 1150 C CA . ILE A 1 151 ? 6.168 -4.836 -3.968 1.00 97.75 151 ILE A CA 1
ATOM 1151 C C . ILE A 1 151 ? 6.436 -5.861 -5.070 1.00 97.75 151 ILE A C 1
ATOM 1153 O O . ILE A 1 151 ? 6.243 -5.574 -6.247 1.00 97.75 151 ILE A O 1
ATOM 1157 N N . ALA A 1 152 ? 6.881 -7.061 -4.707 1.00 97.38 152 ALA A N 1
ATOM 1158 C CA . ALA A 1 152 ? 7.306 -8.066 -5.671 1.00 97.38 152 ALA A CA 1
ATOM 1159 C C . ALA A 1 152 ? 6.152 -8.618 -6.523 1.00 97.38 152 ALA A C 1
ATOM 1161 O O . ALA A 1 152 ? 6.377 -8.935 -7.690 1.00 97.38 152 ALA A O 1
ATOM 1162 N N . LYS A 1 153 ? 4.952 -8.756 -5.944 1.00 97.94 153 LYS A N 1
ATOM 1163 C CA . LYS A 1 153 ? 3.790 -9.382 -6.593 1.00 97.94 153 LYS A CA 1
ATOM 1164 C C . LYS A 1 153 ? 2.828 -8.387 -7.229 1.00 97.94 153 LYS A C 1
ATOM 1166 O O . LYS A 1 153 ? 2.122 -8.784 -8.144 1.00 97.94 153 LYS A O 1
ATOM 1171 N N . ILE A 1 154 ? 2.775 -7.151 -6.730 1.00 98.12 154 ILE A N 1
ATOM 1172 C CA . ILE A 1 154 ? 1.795 -6.150 -7.163 1.00 98.12 154 ILE A CA 1
ATOM 1173 C C . ILE A 1 154 ? 2.501 -4.960 -7.816 1.00 98.12 154 ILE A C 1
ATOM 1175 O O . ILE A 1 154 ? 2.404 -4.782 -9.023 1.00 98.12 154 ILE A O 1
ATOM 1179 N N . VAL A 1 155 ? 3.273 -4.186 -7.048 1.00 97.88 155 VAL A N 1
ATOM 1180 C CA . VAL A 1 155 ? 3.819 -2.897 -7.520 1.00 97.88 155 VAL A CA 1
ATOM 1181 C C . VAL A 1 155 ? 4.838 -3.067 -8.650 1.00 97.88 155 VAL A C 1
ATOM 1183 O O . VAL A 1 155 ? 4.866 -2.305 -9.607 1.00 97.88 155 VAL A O 1
ATOM 1186 N N . ARG A 1 156 ? 5.729 -4.057 -8.555 1.00 97.31 156 ARG A N 1
ATOM 1187 C CA . ARG A 1 156 ? 6.775 -4.245 -9.563 1.00 97.31 156 ARG A CA 1
ATOM 1188 C C . ARG A 1 156 ? 6.209 -4.737 -10.899 1.00 97.31 156 ARG A C 1
ATOM 1190 O O . ARG A 1 156 ? 6.616 -4.170 -11.908 1.00 97.31 156 ARG A O 1
ATOM 1197 N N . PRO A 1 157 ? 5.307 -5.736 -10.948 1.00 97.75 157 PRO A N 1
ATOM 1198 C CA . PRO A 1 157 ? 4.631 -6.104 -12.189 1.00 97.75 157 PRO A CA 1
ATOM 1199 C C . PRO A 1 157 ? 3.949 -4.928 -12.887 1.00 97.75 157 PRO A C 1
ATOM 1201 O O . PRO A 1 157 ? 4.170 -4.760 -14.078 1.00 97.75 157 PRO A O 1
ATOM 1204 N N . THR A 1 158 ? 3.254 -4.038 -12.169 1.00 97.19 158 THR A N 1
ATOM 1205 C CA . THR A 1 158 ? 2.614 -2.884 -12.826 1.00 97.19 158 THR A CA 1
ATOM 1206 C C . THR A 1 158 ? 3.630 -1.918 -13.445 1.00 97.19 158 THR A C 1
ATOM 1208 O O . THR A 1 158 ? 3.398 -1.386 -14.528 1.00 97.19 158 THR A O 1
ATOM 1211 N N . LEU A 1 159 ? 4.804 -1.734 -12.828 1.00 97.31 159 LEU A N 1
ATOM 1212 C CA . LEU A 1 159 ? 5.905 -0.978 -13.441 1.00 97.31 159 LEU A CA 1
ATOM 1213 C C . LEU A 1 159 ? 6.539 -1.691 -14.650 1.00 97.31 159 LEU A C 1
ATOM 1215 O O . LEU A 1 159 ? 7.076 -1.028 -15.539 1.00 97.31 159 LEU A O 1
ATOM 1219 N N . VAL A 1 160 ? 6.499 -3.026 -14.688 1.00 97.19 160 VAL A N 1
ATOM 1220 C CA . VAL A 1 160 ? 6.936 -3.821 -15.848 1.00 97.19 160 VAL A CA 1
ATOM 1221 C C . VAL A 1 160 ? 5.940 -3.682 -16.994 1.00 97.19 160 VAL A C 1
ATOM 1223 O O . VAL A 1 160 ? 6.364 -3.439 -18.119 1.00 97.19 160 VAL A O 1
ATOM 1226 N N . ASP A 1 161 ? 4.640 -3.750 -16.708 1.00 96.94 161 ASP A N 1
ATOM 1227 C CA . ASP A 1 161 ? 3.572 -3.583 -17.701 1.00 96.94 161 ASP A CA 1
ATOM 1228 C C . ASP A 1 161 ? 3.609 -2.185 -18.340 1.00 96.94 161 ASP A C 1
ATOM 1230 O O . ASP A 1 161 ? 3.330 -2.022 -19.525 1.00 96.94 161 ASP A O 1
ATOM 1234 N N . ARG A 1 162 ? 4.049 -1.173 -17.579 1.00 95.56 162 ARG A N 1
ATOM 1235 C CA . ARG A 1 162 ? 4.315 0.192 -18.070 1.00 95.56 162 ARG A CA 1
ATOM 1236 C C . ARG A 1 162 ? 5.624 0.333 -18.856 1.00 95.56 162 ARG A C 1
ATOM 1238 O O . ARG A 1 162 ? 5.916 1.408 -19.373 1.00 95.56 162 ARG A O 1
ATOM 1245 N N . GLY A 1 163 ? 6.448 -0.711 -18.913 1.00 97.19 163 GLY A N 1
ATOM 1246 C CA . GLY A 1 163 ? 7.753 -0.691 -19.573 1.00 97.19 163 GLY A CA 1
ATOM 1247 C C . GLY A 1 163 ? 8.820 0.123 -18.837 1.00 97.19 163 GLY A C 1
ATOM 1248 O O . GLY A 1 163 ? 9.837 0.465 -19.437 1.00 97.19 163 GLY A O 1
ATOM 1249 N N . TRP A 1 164 ? 8.623 0.455 -17.558 1.00 97.56 164 TRP A N 1
ATOM 1250 C CA . TRP A 1 164 ? 9.565 1.261 -16.762 1.00 97.56 164 TRP A CA 1
ATOM 1251 C C . TRP A 1 164 ? 10.598 0.406 -16.030 1.00 97.56 164 TRP A C 1
ATOM 1253 O O . TRP A 1 164 ? 11.699 0.863 -15.725 1.00 97.56 164 TRP A O 1
ATOM 1263 N N . VAL A 1 165 ? 10.260 -0.855 -15.774 1.00 97.94 165 VAL A N 1
ATOM 1264 C CA . VAL A 1 165 ? 11.131 -1.834 -15.126 1.00 97.94 165 VAL A CA 1
ATOM 1265 C C . VAL A 1 165 ? 11.254 -3.067 -16.014 1.00 97.94 165 VAL A C 1
ATOM 1267 O O . VAL A 1 165 ? 10.275 -3.520 -16.598 1.00 97.94 165 VAL A O 1
ATOM 1270 N N . ALA A 1 166 ? 12.446 -3.656 -16.087 1.00 97.62 166 ALA A N 1
ATOM 1271 C CA . ALA A 1 166 ? 12.690 -4.899 -16.814 1.00 97.62 166 ALA A CA 1
ATOM 1272 C C . ALA A 1 166 ? 13.524 -5.894 -15.993 1.00 97.62 166 ALA A C 1
ATOM 1274 O O . ALA A 1 166 ? 14.240 -5.527 -15.056 1.00 97.62 166 ALA A O 1
ATOM 1275 N N . ARG A 1 167 ? 13.438 -7.185 -16.348 1.00 95.50 167 ARG A N 1
ATOM 1276 C CA . ARG A 1 167 ? 14.351 -8.218 -15.830 1.00 95.50 167 ARG A CA 1
ATOM 1277 C C . ARG A 1 167 ? 15.606 -8.246 -16.688 1.00 95.50 167 ARG A C 1
ATOM 1279 O O . ARG A 1 167 ? 15.553 -8.693 -17.828 1.00 95.50 167 ARG A O 1
ATOM 1286 N N . ALA A 1 168 ? 16.736 -7.872 -16.107 1.00 93.31 168 ALA A N 1
ATOM 1287 C CA . ALA A 1 168 ? 18.040 -8.081 -16.709 1.00 93.31 168 ALA A CA 1
ATOM 1288 C C . ALA A 1 168 ? 18.636 -9.409 -16.226 1.00 93.31 168 ALA A C 1
ATOM 1290 O O . ALA A 1 168 ? 18.682 -9.703 -15.023 1.00 93.31 168 ALA A O 1
ATOM 1291 N N . SER A 1 169 ? 19.100 -10.221 -17.174 1.00 90.38 169 SER A N 1
ATOM 1292 C CA . SER A 1 169 ? 19.901 -11.411 -16.886 1.00 90.38 169 SER A CA 1
ATOM 1293 C C . SER A 1 169 ? 21.377 -11.024 -16.875 1.00 90.38 169 SER A C 1
ATOM 1295 O O . SER A 1 169 ? 21.859 -10.393 -17.808 1.00 90.38 169 SER A O 1
ATOM 1297 N N . TYR A 1 170 ? 22.106 -11.425 -15.840 1.00 91.19 170 TYR A N 1
ATOM 1298 C CA . TYR A 1 170 ? 23.553 -11.237 -15.738 1.00 91.19 170 TYR A CA 1
ATOM 1299 C C . TYR A 1 170 ? 24.203 -12.519 -15.226 1.00 91.19 170 TYR A C 1
ATOM 1301 O O . TYR A 1 170 ? 23.536 -13.370 -14.639 1.00 91.19 170 TYR A O 1
ATOM 1309 N N . ARG A 1 171 ? 25.509 -12.687 -15.441 1.00 89.44 171 ARG A N 1
ATOM 1310 C CA . ARG A 1 171 ? 26.246 -13.844 -14.918 1.00 89.44 171 ARG A CA 1
ATOM 1311 C C . ARG A 1 171 ? 27.002 -13.445 -13.656 1.00 89.44 171 ARG A C 1
ATOM 1313 O O . ARG A 1 171 ? 27.886 -12.595 -13.714 1.00 89.44 171 ARG A O 1
ATOM 1320 N N . LYS A 1 172 ? 26.679 -14.065 -12.517 1.00 84.25 172 LYS A N 1
ATOM 1321 C CA . LYS A 1 172 ? 27.541 -14.013 -11.328 1.00 84.25 172 LYS A CA 1
ATOM 1322 C C . LYS A 1 172 ? 28.714 -14.965 -11.543 1.00 84.25 172 LYS A C 1
ATOM 1324 O O . LYS A 1 172 ? 28.504 -16.100 -11.967 1.00 84.25 172 LYS A O 1
ATOM 1329 N N . LEU A 1 173 ? 29.930 -14.495 -11.261 1.00 87.75 173 LEU A N 1
ATOM 1330 C CA . LEU A 1 173 ? 31.166 -15.283 -11.379 1.00 87.75 173 LEU A CA 1
ATOM 1331 C C . LEU A 1 173 ? 31.393 -15.887 -12.782 1.00 87.75 173 LEU A C 1
ATOM 1333 O O . LEU A 1 173 ? 32.030 -16.918 -12.918 1.00 87.75 173 LEU A O 1
ATOM 1337 N N . GLY A 1 174 ? 30.854 -15.272 -13.840 1.00 87.38 174 GLY A N 1
ATOM 1338 C CA . GLY A 1 174 ? 31.061 -15.707 -15.229 1.00 87.38 174 GLY A CA 1
ATOM 1339 C C . GLY A 1 174 ? 30.181 -16.867 -15.718 1.00 87.38 174 GLY A C 1
ATOM 1340 O O . GLY A 1 174 ? 29.988 -16.983 -16.928 1.00 87.38 174 GLY A O 1
ATOM 1341 N N . PHE A 1 175 ? 29.570 -17.663 -14.831 1.00 91.62 175 PHE A N 1
ATOM 1342 C CA . PHE A 1 175 ? 28.794 -18.852 -15.233 1.00 91.62 175 PHE A CA 1
ATOM 1343 C C . PHE A 1 175 ? 27.432 -19.024 -14.550 1.00 91.62 175 PHE A C 1
ATOM 1345 O O . PHE A 1 175 ? 26.593 -19.738 -15.090 1.00 91.62 175 PHE A O 1
ATOM 1352 N N . ILE A 1 176 ? 27.151 -18.366 -13.420 1.00 90.88 176 ILE A N 1
ATOM 1353 C CA . ILE A 1 176 ? 25.868 -18.546 -12.720 1.00 90.88 176 ILE A CA 1
ATOM 1354 C C . ILE A 1 176 ? 24.852 -17.526 -13.253 1.00 90.88 176 ILE A C 1
ATOM 1356 O O . ILE A 1 176 ? 24.977 -16.335 -12.935 1.00 90.88 176 ILE A O 1
ATOM 1360 N N . PRO A 1 177 ? 23.835 -17.934 -14.042 1.00 89.69 177 PRO A N 1
ATOM 1361 C CA . PRO A 1 177 ? 22.806 -17.013 -14.501 1.00 89.69 177 PRO A CA 1
ATOM 1362 C C . PRO A 1 177 ? 22.040 -16.470 -13.294 1.00 89.69 177 PRO A C 1
ATOM 1364 O O . PRO A 1 177 ? 21.497 -17.206 -12.475 1.00 89.69 177 PRO A O 1
ATOM 1367 N N . SER A 1 178 ? 22.012 -15.152 -13.175 1.00 93.44 178 SER A N 1
ATOM 1368 C CA . SER A 1 178 ? 21.318 -14.410 -12.133 1.00 93.44 178 SER A CA 1
ATOM 1369 C C . SER A 1 178 ? 20.380 -13.402 -12.778 1.00 93.44 178 SER A C 1
ATOM 1371 O O . SER A 1 178 ? 20.627 -12.904 -13.874 1.00 93.44 178 SER A O 1
ATOM 1373 N N . LYS A 1 179 ? 19.277 -13.099 -12.097 1.00 92.50 179 LYS A N 1
ATOM 1374 C CA . LYS A 1 179 ? 18.295 -12.118 -12.561 1.00 92.50 179 LYS A CA 1
ATOM 1375 C C . LYS A 1 179 ? 18.289 -10.946 -11.596 1.00 92.50 179 LYS A C 1
ATOM 1377 O O . LYS A 1 179 ? 18.288 -11.151 -10.383 1.00 92.50 179 LYS A O 1
ATOM 1382 N N . ARG A 1 180 ? 18.285 -9.729 -12.125 1.00 94.19 180 ARG A N 1
ATOM 1383 C CA . ARG A 1 180 ? 18.027 -8.509 -11.357 1.00 94.19 180 ARG A CA 1
ATOM 1384 C C . ARG A 1 180 ? 16.989 -7.668 -12.076 1.00 94.19 180 ARG A C 1
ATOM 1386 O O . ARG A 1 180 ? 16.747 -7.845 -13.266 1.00 94.19 180 ARG A O 1
ATOM 1393 N N . TRP A 1 181 ? 16.350 -6.799 -11.318 1.00 96.56 181 TRP A N 1
ATOM 1394 C CA . TRP A 1 181 ? 15.449 -5.804 -11.869 1.00 96.56 181 TRP A CA 1
ATOM 1395 C C . TRP A 1 181 ? 16.253 -4.549 -12.179 1.00 96.56 181 TRP A C 1
ATOM 1397 O O . TRP A 1 181 ? 17.133 -4.182 -11.399 1.00 96.56 181 TRP A O 1
ATOM 1407 N N . GLU A 1 182 ? 15.962 -3.918 -13.307 1.00 97.44 182 GLU A N 1
ATOM 1408 C CA . GLU A 1 182 ? 16.585 -2.670 -13.744 1.00 97.44 182 GLU A CA 1
ATOM 1409 C C . GLU A 1 182 ? 15.520 -1.695 -14.236 1.00 97.44 182 GLU A C 1
ATOM 1411 O O . GLU A 1 182 ? 14.477 -2.120 -14.739 1.00 97.44 182 GLU A O 1
ATOM 1416 N N . LEU A 1 183 ? 15.794 -0.398 -14.090 1.00 97.81 183 LEU A N 1
ATOM 1417 C CA . LEU A 1 183 ? 15.025 0.634 -14.772 1.00 97.81 183 LEU A CA 1
ATOM 1418 C C . LEU A 1 183 ? 15.367 0.597 -16.260 1.00 97.81 183 LEU A C 1
ATOM 1420 O O . LEU A 1 183 ? 16.535 0.493 -16.637 1.00 97.81 183 LEU A O 1
ATOM 1424 N N . THR A 1 184 ? 14.343 0.683 -17.098 1.00 97.62 184 THR A N 1
ATOM 1425 C CA . THR A 1 184 ? 14.523 0.894 -18.536 1.00 97.62 184 THR A CA 1
ATOM 1426 C C . THR A 1 184 ? 14.869 2.360 -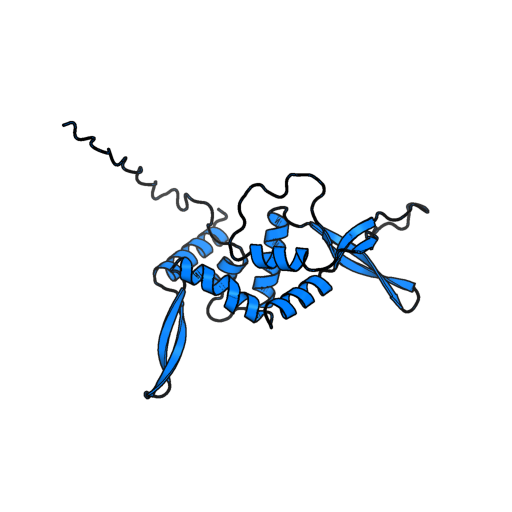18.808 1.00 97.62 184 THR A C 1
ATOM 1428 O O . THR A 1 184 ? 14.778 3.205 -17.917 1.00 97.62 184 THR A O 1
ATOM 1431 N N . HIS A 1 185 ? 15.204 2.701 -20.056 1.00 97.31 185 HIS A N 1
ATOM 1432 C CA . HIS A 1 185 ? 15.344 4.107 -20.454 1.00 97.31 185 HIS A CA 1
ATOM 1433 C C . HIS A 1 185 ? 14.067 4.915 -20.149 1.00 97.31 185 HIS A C 1
ATOM 1435 O O . HIS A 1 185 ? 14.143 6.014 -19.604 1.00 97.31 185 HIS A O 1
ATOM 1441 N N . ALA A 1 186 ? 12.891 4.337 -20.426 1.00 96.06 186 ALA A N 1
ATOM 1442 C CA . ALA A 1 186 ? 11.603 4.952 -20.110 1.00 96.06 186 ALA A CA 1
ATOM 1443 C C . ALA A 1 186 ? 11.387 5.108 -18.595 1.00 96.06 186 ALA A C 1
ATOM 1445 O O . ALA A 1 186 ? 10.889 6.139 -18.156 1.00 96.06 186 ALA A O 1
ATOM 1446 N N . GLY A 1 187 ? 11.805 4.127 -17.789 1.00 96.56 187 GLY A N 1
ATOM 1447 C CA . GLY A 1 187 ? 11.732 4.211 -16.330 1.00 96.56 187 GLY A CA 1
ATOM 1448 C C . GLY A 1 187 ? 12.621 5.306 -15.748 1.00 96.56 187 GLY A C 1
ATOM 1449 O O . GLY A 1 187 ? 12.179 6.049 -14.878 1.00 96.56 187 GLY A O 1
ATOM 1450 N N . THR A 1 188 ? 13.845 5.460 -16.256 1.00 97.25 188 THR A N 1
ATOM 1451 C CA . THR A 1 188 ? 14.740 6.557 -15.853 1.00 97.25 188 THR A CA 1
ATOM 1452 C C . THR A 1 188 ? 14.158 7.921 -16.227 1.00 97.25 188 THR A C 1
ATOM 1454 O O . THR A 1 188 ? 14.184 8.838 -15.410 1.00 97.25 188 THR A O 1
ATOM 1457 N N . ALA A 1 189 ? 13.579 8.055 -17.426 1.00 94.81 189 ALA A N 1
ATOM 1458 C CA . ALA A 1 189 ? 12.903 9.284 -17.838 1.00 94.81 189 ALA A CA 1
ATOM 1459 C C . ALA A 1 189 ? 11.694 9.603 -16.937 1.00 94.81 189 ALA A C 1
ATOM 1461 O O . ALA A 1 189 ? 11.566 10.727 -16.463 1.00 94.81 189 ALA A O 1
ATOM 1462 N N . ALA A 1 190 ? 10.860 8.603 -16.625 1.00 94.75 190 ALA A N 1
ATOM 1463 C CA . ALA A 1 190 ? 9.727 8.756 -15.711 1.00 94.75 190 ALA A CA 1
ATOM 1464 C C . ALA A 1 190 ? 10.169 9.113 -14.281 1.00 94.75 190 ALA A C 1
ATOM 1466 O O . ALA A 1 190 ? 9.514 9.902 -13.606 1.00 94.75 190 ALA A O 1
ATOM 1467 N N . GLN A 1 191 ? 11.292 8.558 -13.814 1.00 95.38 191 GLN A N 1
ATOM 1468 C CA . GLN A 1 191 ? 11.876 8.913 -12.521 1.00 95.38 191 GLN A CA 1
ATOM 1469 C C . GLN A 1 191 ? 12.305 10.388 -12.497 1.00 95.38 191 GLN A C 1
ATOM 1471 O O . GLN A 1 191 ? 12.035 11.078 -11.517 1.00 95.38 191 GLN A O 1
ATOM 1476 N N . GLY A 1 192 ? 12.943 10.863 -13.573 1.00 93.94 192 GLY A N 1
ATOM 1477 C CA . GLY A 1 192 ? 13.327 12.265 -13.738 1.00 93.94 192 GLY A CA 1
ATOM 1478 C C . GLY A 1 192 ? 12.124 13.208 -13.761 1.00 93.94 192 GLY A C 1
ATOM 1479 O O . GLY A 1 192 ? 12.121 14.192 -13.027 1.00 93.94 192 GLY A O 1
ATOM 1480 N N . ASP A 1 193 ? 11.079 12.866 -14.524 1.00 91.88 193 ASP A N 1
ATOM 1481 C CA . ASP A 1 193 ? 9.825 13.635 -14.560 1.00 91.88 193 ASP A CA 1
ATOM 1482 C C . ASP A 1 193 ? 9.190 13.746 -13.167 1.00 91.88 193 ASP A C 1
ATOM 1484 O O . ASP A 1 193 ? 8.807 14.829 -12.728 1.00 91.88 193 ASP A O 1
ATOM 1488 N N . PHE A 1 194 ? 9.128 12.637 -12.424 1.00 91.75 194 PHE A N 1
ATOM 1489 C CA . PHE A 1 194 ? 8.542 12.652 -11.087 1.00 91.75 194 PHE A CA 1
ATOM 1490 C C . PHE A 1 194 ? 9.337 13.506 -10.097 1.00 91.75 194 PHE A C 1
ATOM 1492 O O . PHE A 1 194 ? 8.743 14.261 -9.331 1.00 91.75 194 PHE A O 1
ATOM 1499 N N . LEU A 1 195 ? 10.671 13.403 -10.111 1.00 92.25 195 LEU A N 1
ATOM 1500 C CA . LEU A 1 195 ? 11.529 14.233 -9.261 1.00 92.25 195 LEU A CA 1
ATOM 1501 C C . LEU A 1 195 ? 11.320 15.720 -9.545 1.00 92.25 195 LEU A C 1
ATOM 1503 O O . LEU A 1 195 ? 11.163 16.495 -8.606 1.00 92.25 195 LEU A O 1
ATOM 1507 N N . TRP A 1 196 ? 11.241 16.091 -10.824 1.00 89.50 196 TRP A N 1
ATOM 1508 C CA . TRP A 1 196 ? 10.966 17.461 -11.235 1.00 89.50 196 TRP A CA 1
ATOM 1509 C C . TRP A 1 196 ? 9.616 17.953 -10.685 1.00 89.50 196 TRP A C 1
ATOM 1511 O O . TRP A 1 196 ? 9.550 19.018 -10.080 1.00 89.50 196 TRP A O 1
ATOM 1521 N N . ARG A 1 197 ? 8.543 17.155 -10.789 1.00 87.88 197 ARG A N 1
ATOM 1522 C CA . ARG A 1 197 ? 7.219 17.532 -10.249 1.00 87.88 197 ARG A CA 1
ATOM 1523 C C . ARG A 1 197 ? 7.242 17.752 -8.739 1.00 87.88 197 ARG A C 1
ATOM 1525 O O . ARG A 1 197 ? 6.645 18.703 -8.248 1.00 87.88 197 ARG A O 1
ATOM 1532 N N . VAL A 1 198 ? 7.943 16.884 -8.007 1.00 87.19 198 VAL A N 1
ATOM 1533 C CA . VAL A 1 198 ? 8.079 17.000 -6.547 1.00 87.19 198 VAL A CA 1
ATOM 1534 C C . VAL A 1 198 ? 8.855 18.260 -6.155 1.00 87.19 198 VAL A C 1
ATOM 1536 O O . VAL A 1 198 ? 8.505 18.894 -5.164 1.00 87.19 198 VAL A O 1
ATOM 1539 N N . GLU A 1 199 ? 9.890 18.623 -6.912 1.00 86.31 199 GLU A N 1
ATOM 1540 C CA . GLU A 1 199 ? 10.713 19.807 -6.642 1.00 86.31 199 GLU A CA 1
ATOM 1541 C C . GLU A 1 199 ? 9.993 21.118 -6.990 1.00 86.31 199 GLU A C 1
ATOM 1543 O O . GLU A 1 199 ? 10.093 22.087 -6.237 1.00 86.31 199 GLU A O 1
ATOM 1548 N N . TYR A 1 200 ? 9.233 21.139 -8.089 1.00 83.56 200 TYR A N 1
ATOM 1549 C CA . TYR A 1 200 ? 8.633 22.363 -8.634 1.00 83.56 200 TYR A CA 1
ATOM 1550 C C . TYR A 1 200 ? 7.116 22.498 -8.412 1.00 83.56 200 TYR A C 1
ATOM 1552 O O . TYR A 1 200 ? 6.548 23.528 -8.762 1.00 83.56 200 TYR A O 1
ATOM 1560 N N . GLY A 1 201 ? 6.468 21.524 -7.763 1.00 64.06 201 GLY A N 1
ATOM 1561 C CA . GLY A 1 201 ? 5.133 21.681 -7.173 1.00 64.06 201 GLY A CA 1
ATOM 1562 C C . GLY A 1 201 ? 3.945 21.650 -8.140 1.00 64.06 201 GLY A C 1
ATOM 1563 O O . GLY A 1 201 ? 2.915 22.239 -7.814 1.00 64.06 201 GLY A O 1
ATOM 1564 N N . ASN A 1 202 ? 4.072 20.967 -9.283 1.00 54.53 202 ASN A N 1
ATOM 1565 C CA . ASN A 1 202 ? 2.961 20.715 -10.217 1.00 54.53 202 ASN A CA 1
ATOM 1566 C C . ASN A 1 202 ? 2.172 19.446 -9.869 1.00 54.53 202 ASN A C 1
ATOM 1568 O O . ASN A 1 202 ? 2.809 18.380 -9.684 1.00 54.53 202 ASN A O 1
#

Radius of gyration: 22.88 Å; Cα contacts (8 Å, |Δi|>4): 245; chains: 1; bounding box: 54×44×88 Å